Protein AF-A0A0C9Y5G9-F1 (afdb_monomer)

Solvent-accessible surface area (backbone atoms only — not comparable to full-atom values): 19728 Å² total; per-residue (Å²): 137,84,80,82,79,76,82,73,75,74,43,56,24,73,48,96,91,39,82,51,76,41,64,86,84,54,92,59,67,55,46,71,66,61,52,50,50,53,50,51,52,55,49,53,51,52,51,52,52,50,54,53,50,55,60,57,57,65,76,69,73,82,75,86,74,86,74,82,92,77,83,87,84,89,78,94,79,80,84,80,77,80,76,78,74,80,78,78,75,77,77,76,87,80,82,81,80,78,75,65,91,70,75,74,74,81,71,76,64,45,77,32,88,38,68,64,61,49,51,51,51,57,41,49,45,68,72,77,40,57,56,39,78,47,51,34,30,30,57,42,83,64,52,92,89,55,51,44,63,56,48,46,49,52,53,52,51,49,53,21,72,67,66,25,52,56,67,39,80,74,52,74,48,83,46,100,58,33,26,34,38,38,28,27,45,66,45,24,48,93,70,61,75,80,82,82,73,76,84,57,87,88,63,80,78,78,87,67,82,71,78,80,60,42,87,17,76,38,38,37,37,36,34,24,32,64,44,96,85,61,32,29,39,38,35,40,38,38,37,37,58,48,77,68,90,59,56,70,83,72,69,74,52,69,69,48,49,48,54,46,68,79,34,60,91,80,44,55,71,71,58,46,47,54,55,39,30,73,78,36,73,87,56,53,79,84,48,58,75,77,71,75,78,75,87,78,80,93,70,78,89,75,85,62,85,73,85,82,84,128

Organism: NCBI:txid1095629

Nearest PDB structures (foldseek):
  1fsk-assembly1_A  TM=2.759E-01  e=1.778E-02  Betula pendula
  1h2o-assembly1_A  TM=2.480E-01  e=1.675E-02  Prunus avium
  4q0k-assembly1_A  TM=2.442E-01  e=1.602E-01  Medicago truncatula
  4o4u-assembly1_A  TM=2.755E-01  e=2.614E+00  Glaesserella parasuis

Secondary structure (DSSP, 8-state):
--------PPEE-SSTT---EE-TT-SSSS-HHHHHHHHHHHHHHHHHHHHHHHHHHHTT------PPP----------------------------------------EEESSHHHHHHHHHHHHHH-SSEEEEEEEEEE--TTS-HHHHHHHHHHHHHHHH-PPEEEEEEEEETTEEEEEEEETTBGGGPPPP----STT-------PPP-B----EEEEEEEE-TTSEEEEEEEEEE-S--------PPPHHHHHHHHHHTTTS-HHHHHHHHHHH-TT--TTT-------SS--PPP---------

Structure (mmCIF, N/CA/C/O backbone):
data_AF-A0A0C9Y5G9-F1
#
_entry.id   AF-A0A0C9Y5G9-F1
#
loop_
_atom_site.group_PDB
_atom_site.id
_atom_site.type_symbol
_atom_site.label_atom_id
_atom_site.label_alt_id
_atom_site.label_comp_id
_atom_site.label_asym_id
_atom_site.label_entity_id
_atom_site.label_seq_id
_atom_site.pdbx_PDB_ins_code
_atom_site.Cartn_x
_atom_site.Cartn_y
_atom_site.Cartn_z
_atom_site.occupancy
_atom_site.B_iso_or_equiv
_atom_site.auth_seq_id
_atom_site.auth_comp_id
_atom_site.auth_asym_id
_atom_site.auth_atom_id
_atom_site.pdbx_PDB_model_num
ATOM 1 N N . MET A 1 1 ? 22.752 -74.208 -1.959 1.00 44.16 1 MET A N 1
ATOM 2 C CA . MET A 1 1 ? 22.594 -72.997 -1.128 1.00 44.16 1 MET A CA 1
ATOM 3 C C . MET A 1 1 ? 22.590 -71.825 -2.087 1.00 44.16 1 MET A C 1
ATOM 5 O O . MET A 1 1 ? 23.646 -71.301 -2.406 1.00 44.16 1 MET A O 1
ATOM 9 N N . GLU A 1 2 ? 21.425 -71.522 -2.646 1.00 53.75 2 GLU A N 1
ATOM 10 C CA . GLU A 1 2 ? 21.238 -70.390 -3.554 1.00 53.75 2 GLU A CA 1
ATOM 11 C C . GLU A 1 2 ? 20.892 -69.179 -2.686 1.00 53.75 2 GLU A C 1
ATOM 13 O O . GLU A 1 2 ? 19.906 -69.196 -1.948 1.00 53.75 2 GLU A O 1
ATOM 18 N N . GLY A 1 3 ? 21.791 -68.194 -2.666 1.00 56.69 3 GLY A N 1
ATOM 19 C CA . GLY A 1 3 ? 21.601 -66.951 -1.932 1.00 56.69 3 GLY A CA 1
ATOM 20 C C . GLY A 1 3 ? 20.535 -66.115 -2.623 1.00 56.69 3 GLY A C 1
ATOM 21 O O . GLY A 1 3 ? 20.632 -65.845 -3.814 1.00 56.69 3 GLY A O 1
ATOM 22 N N . THR A 1 4 ? 19.506 -65.724 -1.880 1.00 60.56 4 THR A N 1
ATOM 23 C CA . THR A 1 4 ? 18.512 -64.754 -2.332 1.00 60.56 4 THR A CA 1
ATOM 24 C C . THR A 1 4 ? 19.186 -63.390 -2.449 1.00 60.56 4 THR A C 1
ATOM 26 O O . THR A 1 4 ? 19.400 -62.721 -1.434 1.00 60.56 4 THR A O 1
ATOM 29 N N . ASP A 1 5 ? 19.532 -62.993 -3.672 1.00 62.94 5 ASP A N 1
ATOM 30 C CA . ASP A 1 5 ? 19.927 -61.625 -3.992 1.00 62.94 5 ASP A CA 1
ATOM 31 C C . ASP A 1 5 ? 18.742 -60.704 -3.686 1.00 62.94 5 ASP A C 1
ATOM 33 O O . ASP A 1 5 ? 17.762 -60.623 -4.423 1.00 62.94 5 ASP A O 1
ATOM 37 N N . SER A 1 6 ? 18.792 -60.055 -2.523 1.00 73.81 6 SER A N 1
ATOM 38 C CA . SER A 1 6 ? 17.808 -59.057 -2.128 1.00 73.81 6 SER A CA 1
ATOM 39 C C . SER A 1 6 ? 17.950 -57.850 -3.052 1.00 73.81 6 SER A C 1
ATOM 41 O O . SER A 1 6 ? 18.867 -57.043 -2.889 1.00 73.81 6 SER A O 1
ATOM 43 N N . GLU A 1 7 ? 17.050 -57.749 -4.022 1.00 80.50 7 GLU A N 1
ATOM 44 C CA . GLU A 1 7 ? 16.919 -56.620 -4.935 1.00 80.50 7 GLU A CA 1
ATOM 45 C C . GLU A 1 7 ? 16.585 -55.355 -4.126 1.00 80.50 7 GLU A C 1
ATOM 47 O O . GLU A 1 7 ? 15.466 -55.136 -3.660 1.00 80.50 7 GLU A O 1
ATOM 52 N N . GLN A 1 8 ? 17.609 -54.549 -3.846 1.00 82.25 8 GLN A N 1
ATOM 53 C CA . GLN A 1 8 ? 17.460 -53.310 -3.092 1.00 82.25 8 GLN A CA 1
ATOM 54 C C . GLN A 1 8 ? 16.968 -52.215 -4.038 1.00 82.25 8 GLN A C 1
ATOM 56 O O . GLN A 1 8 ? 17.699 -51.785 -4.930 1.00 82.25 8 GLN A O 1
ATOM 61 N N . ASN A 1 9 ? 15.735 -51.751 -3.816 1.00 86.50 9 ASN A N 1
ATOM 62 C CA . ASN A 1 9 ? 15.151 -50.648 -4.575 1.00 86.50 9 ASN A CA 1
ATOM 63 C C . ASN A 1 9 ? 16.076 -49.414 -4.570 1.00 86.50 9 ASN A C 1
ATOM 65 O O . ASN A 1 9 ? 16.524 -48.996 -3.492 1.00 86.50 9 ASN A O 1
ATOM 69 N N . PRO A 1 10 ? 16.336 -48.799 -5.739 1.00 89.62 10 PRO A N 1
ATOM 70 C CA . PRO A 1 10 ? 17.172 -47.612 -5.826 1.00 89.62 10 PRO A CA 1
ATOM 71 C C . PRO A 1 10 ? 16.550 -46.470 -5.015 1.00 89.62 10 PRO A C 1
ATOM 73 O O . PRO A 1 10 ? 15.371 -46.138 -5.152 1.00 89.62 10 PRO A O 1
ATOM 76 N N . GLN A 1 11 ? 17.347 -45.864 -4.133 1.00 95.38 11 GLN A N 1
ATOM 77 C CA . GLN A 1 11 ? 16.913 -44.700 -3.363 1.00 95.38 11 GLN A CA 1
ATOM 78 C C . GLN A 1 11 ? 16.951 -43.453 -4.247 1.00 95.38 11 GLN A C 1
ATOM 80 O O . GLN A 1 11 ? 17.882 -43.263 -5.021 1.00 95.38 11 GLN A O 1
ATOM 85 N N . THR A 1 12 ? 15.979 -42.557 -4.105 1.00 97.50 12 THR A N 1
ATOM 86 C CA . THR A 1 12 ? 15.963 -41.268 -4.809 1.00 97.50 12 THR A CA 1
ATOM 87 C C . THR A 1 12 ? 16.327 -40.120 -3.869 1.00 97.50 12 THR A C 1
ATOM 89 O O . THR A 1 12 ? 16.192 -40.205 -2.646 1.00 97.50 12 THR A O 1
ATOM 92 N N . CYS A 1 13 ? 16.844 -39.028 -4.437 1.00 97.62 13 CYS A N 1
ATOM 93 C CA . CYS A 1 13 ? 17.152 -37.813 -3.688 1.00 97.62 13 CYS A CA 1
ATOM 94 C C . CYS A 1 13 ? 15.909 -37.280 -2.950 1.00 97.62 13 CYS A C 1
ATOM 96 O O . CYS A 1 13 ? 14.839 -37.127 -3.522 1.00 97.62 13 CYS A O 1
ATOM 98 N N . SER A 1 14 ? 16.062 -36.907 -1.679 1.00 97.12 14 SER A N 1
ATOM 99 C CA . SER A 1 14 ? 14.949 -36.486 -0.819 1.00 97.12 14 SER A CA 1
ATOM 100 C C . SER A 1 14 ? 14.405 -35.075 -1.091 1.00 97.12 14 SER A C 1
ATOM 102 O O . SER A 1 14 ? 13.595 -34.580 -0.307 1.00 97.12 14 SER A O 1
ATOM 104 N N . LYS A 1 15 ? 14.900 -34.357 -2.107 1.00 96.12 15 LYS A N 1
ATOM 105 C CA . LYS A 1 15 ? 14.363 -33.039 -2.487 1.00 96.12 15 LYS A CA 1
ATOM 106 C C . LYS A 1 15 ? 13.212 -33.280 -3.459 1.00 96.12 15 LYS A C 1
ATOM 108 O O . LYS A 1 15 ? 13.414 -33.946 -4.463 1.00 96.12 15 LYS A O 1
ATOM 113 N N . THR A 1 16 ? 12.043 -32.703 -3.192 1.00 95.12 16 THR A N 1
ATOM 114 C CA . THR A 1 16 ? 10.803 -32.935 -3.961 1.00 95.12 16 THR A CA 1
ATOM 115 C C . THR A 1 16 ? 10.937 -32.678 -5.463 1.00 95.12 16 THR A C 1
ATOM 117 O O . THR A 1 16 ? 10.281 -33.343 -6.250 1.00 95.12 16 THR A O 1
ATOM 120 N N . TRP A 1 17 ? 11.815 -31.755 -5.856 1.00 93.69 17 TRP A N 1
ATOM 121 C CA . TRP A 1 17 ? 12.099 -31.391 -7.247 1.00 93.69 17 TRP A CA 1
ATOM 122 C C . TRP A 1 17 ? 13.299 -32.136 -7.861 1.00 93.69 17 TRP A C 1
ATOM 124 O O . TRP A 1 17 ? 13.658 -31.891 -9.010 1.00 93.69 17 TRP A O 1
ATOM 134 N N . CYS A 1 18 ? 13.977 -33.008 -7.108 1.00 95.56 18 CYS A N 1
ATOM 135 C CA . CYS A 1 18 ? 15.145 -33.744 -7.581 1.00 95.56 18 CYS A CA 1
ATOM 136 C C . CYS A 1 18 ? 14.866 -35.246 -7.571 1.00 95.56 18 CYS A C 1
ATOM 138 O O . CYS A 1 18 ? 14.929 -35.887 -6.530 1.00 95.56 18 CYS A O 1
ATOM 140 N N . HIS A 1 19 ? 14.670 -35.825 -8.751 1.00 96.25 19 HIS A N 1
ATOM 141 C CA . HIS A 1 19 ? 14.428 -37.263 -8.913 1.00 96.25 19 HIS A CA 1
ATOM 142 C C . HIS A 1 19 ? 15.704 -38.059 -9.225 1.00 96.25 19 HIS A C 1
ATOM 144 O O . HIS A 1 19 ? 15.645 -39.127 -9.820 1.00 96.25 19 HIS A O 1
ATOM 150 N N . ARG A 1 20 ? 16.888 -37.538 -8.867 1.00 97.12 20 ARG A N 1
ATOM 151 C CA . ARG A 1 20 ? 18.154 -38.231 -9.142 1.00 97.12 20 ARG A CA 1
ATOM 152 C C . ARG A 1 20 ? 18.276 -39.473 -8.257 1.00 97.12 20 ARG A C 1
ATOM 154 O O . ARG A 1 20 ? 18.195 -39.354 -7.033 1.00 97.12 20 ARG A O 1
ATOM 161 N N . GLU A 1 21 ? 18.521 -40.618 -8.881 1.00 97.50 21 GLU A N 1
ATOM 162 C CA . GLU A 1 21 ? 18.800 -41.882 -8.201 1.00 97.50 21 GLU A CA 1
ATOM 163 C C . GLU A 1 21 ? 20.144 -41.823 -7.462 1.00 97.50 21 GLU A C 1
ATOM 165 O O . GLU A 1 21 ? 21.121 -41.220 -7.922 1.00 97.50 21 GLU A O 1
ATOM 170 N N . LEU A 1 22 ? 20.167 -42.403 -6.269 1.00 97.19 22 LEU A N 1
ATOM 171 C CA . LEU A 1 22 ? 21.318 -42.494 -5.386 1.00 97.19 22 LEU A CA 1
ATOM 172 C C . LEU A 1 22 ? 21.861 -43.928 -5.429 1.00 97.19 22 LEU A C 1
ATOM 174 O O . LEU A 1 22 ? 21.072 -44.872 -5.485 1.00 97.19 22 LEU A O 1
ATOM 178 N N . PRO A 1 23 ? 23.190 -44.119 -5.348 1.00 95.50 23 PRO A N 1
ATOM 179 C CA . PRO A 1 23 ? 23.770 -45.450 -5.208 1.00 95.50 23 PRO A CA 1
ATOM 180 C C . PRO A 1 23 ? 23.171 -46.206 -4.015 1.00 95.50 23 PRO A C 1
ATOM 182 O O . PRO A 1 23 ? 22.900 -45.615 -2.971 1.00 95.50 23 PRO A O 1
ATOM 185 N N . THR A 1 24 ? 23.033 -47.522 -4.129 1.00 92.00 24 THR A N 1
ATOM 186 C CA . THR A 1 24 ? 22.358 -48.372 -3.133 1.00 92.00 24 THR A CA 1
ATOM 187 C C . THR A 1 24 ? 22.966 -48.272 -1.724 1.00 92.00 24 THR A C 1
ATOM 189 O O . THR A 1 24 ? 22.264 -48.384 -0.726 1.00 92.00 24 THR A O 1
ATOM 192 N N . ASN A 1 25 ? 24.261 -47.947 -1.633 1.00 92.75 25 ASN A N 1
ATOM 193 C CA . ASN A 1 25 ? 24.994 -47.746 -0.376 1.00 92.75 25 ASN A CA 1
ATOM 194 C C . ASN A 1 25 ? 25.328 -46.269 -0.092 1.00 92.75 25 ASN A C 1
ATOM 196 O O . ASN A 1 25 ? 26.331 -45.949 0.555 1.00 92.75 25 ASN A O 1
ATOM 200 N N . TYR A 1 26 ? 24.539 -45.334 -0.618 1.00 95.56 26 TYR A N 1
ATOM 201 C CA . TYR A 1 26 ? 24.836 -43.915 -0.492 1.00 95.56 26 TYR A CA 1
ATOM 202 C C . TYR A 1 26 ? 24.459 -43.376 0.897 1.00 95.56 26 TYR A C 1
ATOM 204 O O . TYR A 1 26 ? 23.316 -43.428 1.336 1.00 95.56 26 TYR A O 1
ATOM 212 N N . ARG A 1 27 ? 25.444 -42.812 1.609 1.00 96.62 27 ARG A N 1
ATOM 213 C CA . ARG A 1 27 ? 25.302 -42.367 3.011 1.00 96.62 27 ARG A CA 1
ATOM 214 C C . ARG A 1 27 ? 24.270 -41.248 3.223 1.00 96.62 27 ARG A C 1
ATOM 216 O O . ARG A 1 27 ? 23.787 -41.062 4.340 1.00 96.62 27 ARG A O 1
ATOM 223 N N . TRP A 1 28 ? 23.998 -40.434 2.205 1.00 96.44 28 TRP A N 1
ATOM 224 C CA . TRP A 1 28 ? 23.221 -39.200 2.345 1.00 96.44 28 TRP A CA 1
ATOM 225 C C . TRP A 1 28 ? 21.867 -39.319 1.655 1.00 96.44 28 TRP A C 1
ATOM 227 O O . TRP A 1 28 ? 21.777 -39.842 0.559 1.00 96.44 28 TRP A O 1
ATOM 237 N N . LYS A 1 29 ? 20.821 -38.730 2.239 1.00 97.12 29 LYS A N 1
ATOM 238 C CA . LYS A 1 29 ? 19.481 -38.710 1.623 1.00 97.12 29 LYS A CA 1
ATOM 239 C C . LYS A 1 29 ? 19.369 -37.773 0.409 1.00 97.12 29 LYS A C 1
ATOM 241 O O . LYS A 1 29 ? 18.349 -37.758 -0.263 1.00 97.12 29 LYS A O 1
ATOM 246 N N . THR A 1 30 ? 20.384 -36.952 0.143 1.00 97.50 30 THR A N 1
ATOM 247 C CA . THR A 1 30 ? 20.402 -35.977 -0.954 1.00 97.50 30 THR A CA 1
ATOM 248 C C . THR A 1 30 ? 21.603 -36.200 -1.855 1.00 97.50 30 THR A C 1
ATOM 250 O O . THR A 1 30 ? 22.701 -36.467 -1.369 1.00 97.50 30 THR A O 1
ATOM 253 N N . CYS A 1 31 ? 21.410 -36.046 -3.165 1.00 97.94 31 CYS A N 1
ATOM 254 C CA . CYS A 1 31 ? 22.487 -36.212 -4.136 1.00 97.94 31 CYS A CA 1
ATOM 255 C C . CYS A 1 31 ? 23.561 -35.120 -3.983 1.00 97.94 31 CYS A C 1
ATOM 257 O O . CYS A 1 31 ? 23.295 -34.020 -3.480 1.00 97.94 31 CYS A O 1
ATOM 259 N N . ASP A 1 32 ? 24.777 -35.389 -4.466 1.00 97.75 32 ASP A N 1
ATOM 260 C CA . ASP A 1 32 ? 25.891 -34.438 -4.364 1.00 97.75 32 ASP A CA 1
ATOM 261 C C . ASP A 1 32 ? 25.595 -33.084 -5.015 1.00 97.75 32 ASP A C 1
ATOM 263 O O . ASP A 1 32 ? 26.018 -32.050 -4.496 1.00 97.75 32 ASP A O 1
ATOM 267 N N . HIS A 1 33 ? 24.800 -33.068 -6.089 1.00 96.94 33 HIS A N 1
ATOM 268 C CA . HIS A 1 33 ? 24.389 -31.833 -6.750 1.00 96.94 33 HIS A CA 1
ATOM 269 C C . HIS A 1 33 ? 23.547 -30.937 -5.827 1.00 96.94 33 HIS A C 1
ATOM 271 O O . HIS A 1 33 ? 23.890 -29.772 -5.615 1.00 96.94 33 HIS A O 1
ATOM 277 N N . CYS A 1 34 ? 22.496 -31.481 -5.202 1.00 97.38 34 CYS A N 1
ATOM 278 C CA . CYS A 1 34 ? 21.678 -30.737 -4.241 1.00 97.38 34 CYS A CA 1
ATOM 279 C C . CYS A 1 34 ? 22.489 -30.312 -3.010 1.00 97.38 34 CYS A C 1
ATOM 281 O O . CYS A 1 34 ? 22.308 -29.205 -2.506 1.00 97.38 34 CYS A O 1
ATOM 283 N N . ARG A 1 35 ? 23.422 -31.151 -2.538 1.00 97.56 35 ARG A N 1
ATOM 284 C CA . ARG A 1 35 ? 24.303 -30.812 -1.405 1.00 97.56 35 ARG A CA 1
ATOM 285 C C . ARG A 1 35 ? 25.262 -29.676 -1.735 1.00 97.56 35 ARG A C 1
ATOM 287 O O . ARG A 1 35 ? 25.561 -28.859 -0.864 1.00 97.56 35 ARG A O 1
ATOM 294 N N . GLU A 1 36 ? 25.785 -29.631 -2.955 1.00 97.56 36 GLU A N 1
ATOM 295 C CA . GLU A 1 36 ? 26.642 -28.536 -3.405 1.00 97.56 36 GLU A CA 1
ATOM 296 C C . GLU A 1 36 ? 25.841 -27.243 -3.592 1.00 97.56 36 GLU A C 1
ATOM 298 O O . GLU A 1 36 ? 26.285 -26.179 -3.159 1.00 97.56 36 GLU A O 1
ATOM 303 N N . CYS A 1 37 ? 24.623 -27.333 -4.132 1.00 94.94 37 CYS A N 1
ATOM 304 C CA . 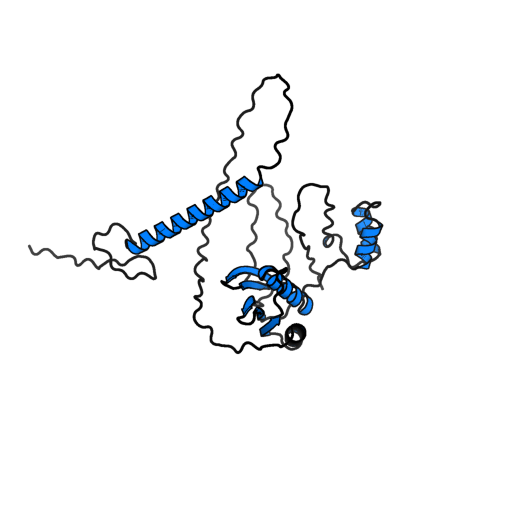CYS A 1 37 ? 23.708 -26.196 -4.218 1.00 94.94 37 CYS A CA 1
ATOM 305 C C . CYS A 1 37 ? 23.392 -25.622 -2.823 1.00 94.94 37 CYS A C 1
ATOM 307 O O . CYS A 1 37 ? 23.597 -24.431 -2.585 1.00 94.94 37 CYS A O 1
ATOM 309 N N . ASP A 1 38 ? 23.024 -26.472 -1.856 1.00 95.38 38 ASP A N 1
ATOM 310 C CA . ASP A 1 38 ? 22.766 -26.062 -0.468 1.00 95.38 38 ASP A CA 1
ATOM 311 C C . ASP A 1 38 ? 24.017 -25.432 0.186 1.00 95.38 38 ASP A C 1
ATOM 313 O O . ASP A 1 38 ? 23.917 -24.454 0.937 1.00 95.38 38 ASP A O 1
ATOM 317 N N . ARG A 1 39 ? 25.222 -25.948 -0.112 1.00 97.38 39 ARG A N 1
ATOM 318 C CA . ARG A 1 39 ? 26.494 -25.358 0.346 1.00 97.38 39 ARG A CA 1
ATOM 319 C C . ARG A 1 39 ? 26.727 -23.966 -0.243 1.00 97.38 39 ARG A C 1
ATOM 321 O O . ARG A 1 39 ? 27.114 -23.064 0.507 1.00 97.38 39 ARG A O 1
ATOM 328 N N . LYS A 1 40 ? 26.476 -23.766 -1.541 1.00 94.81 40 LYS A N 1
ATOM 329 C CA . LYS A 1 40 ? 26.595 -22.458 -2.210 1.00 94.81 40 LYS A CA 1
ATOM 330 C C . LYS A 1 40 ? 25.620 -21.438 -1.624 1.00 94.81 40 LYS A C 1
ATOM 332 O O . LYS A 1 40 ? 26.056 -20.350 -1.248 1.00 94.81 40 LYS A O 1
ATOM 337 N N . THR A 1 41 ? 24.356 -21.811 -1.431 1.00 91.81 41 THR A N 1
AT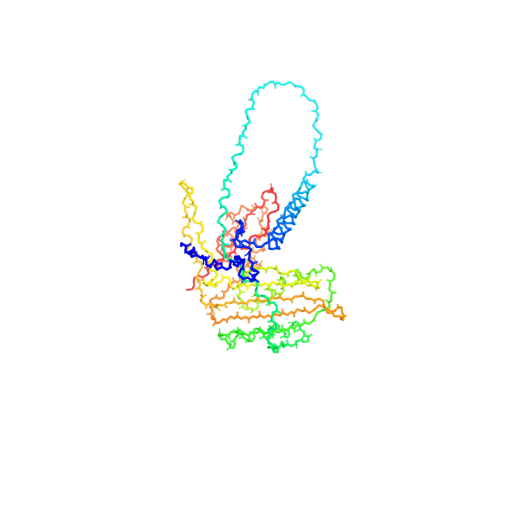OM 338 C CA . THR A 1 41 ? 23.340 -20.939 -0.819 1.00 91.81 41 THR A CA 1
ATOM 339 C C . THR A 1 41 ? 23.741 -20.517 0.595 1.00 91.81 41 THR A C 1
ATOM 341 O O . THR A 1 41 ? 23.741 -19.328 0.913 1.00 91.81 41 THR A O 1
ATOM 344 N N . LYS A 1 42 ? 24.199 -21.458 1.434 1.00 95.00 42 LYS A N 1
ATOM 345 C CA . LYS A 1 42 ? 24.677 -21.141 2.794 1.00 95.00 42 LYS A CA 1
ATOM 346 C C . LYS A 1 42 ? 25.913 -20.236 2.795 1.00 95.00 42 LYS A C 1
ATOM 348 O O . LYS A 1 42 ? 26.032 -19.372 3.665 1.00 95.00 42 LYS A O 1
ATOM 353 N N . ARG A 1 43 ? 26.839 -20.406 1.843 1.00 97.00 43 ARG A N 1
ATOM 354 C CA . ARG A 1 43 ? 28.003 -19.512 1.683 1.00 97.00 43 ARG A CA 1
ATOM 355 C C . ARG A 1 43 ? 27.572 -18.098 1.290 1.00 97.00 43 ARG A C 1
ATOM 357 O O . ARG A 1 43 ? 28.024 -17.148 1.925 1.00 97.00 43 ARG A O 1
ATOM 364 N N . ALA A 1 44 ? 26.670 -17.961 0.318 1.00 91.50 44 ALA A N 1
ATOM 365 C CA . ALA A 1 44 ? 26.130 -16.670 -0.106 1.00 91.50 44 ALA A CA 1
ATOM 366 C C . ALA A 1 44 ? 25.385 -15.958 1.036 1.00 91.50 44 ALA A C 1
ATOM 368 O O . ALA A 1 44 ? 25.611 -14.772 1.280 1.00 91.50 44 ALA A O 1
ATOM 369 N N . GLN A 1 45 ? 24.576 -16.692 1.808 1.00 92.56 45 GLN A N 1
ATOM 370 C CA . GLN A 1 45 ? 23.881 -16.146 2.973 1.00 92.56 45 GLN A CA 1
ATOM 371 C C . GLN A 1 45 ? 24.870 -15.599 4.012 1.00 92.56 45 GLN A C 1
ATOM 373 O O . GLN A 1 45 ? 24.752 -14.439 4.410 1.00 92.56 45 GLN A O 1
ATOM 378 N N . ARG A 1 46 ? 25.901 -16.373 4.382 1.00 96.31 46 ARG A N 1
ATOM 379 C CA . ARG A 1 46 ? 26.947 -15.924 5.322 1.00 96.31 46 ARG A CA 1
ATOM 380 C C . ARG A 1 46 ? 27.720 -14.708 4.807 1.00 96.31 46 ARG A C 1
ATOM 382 O O . ARG A 1 46 ? 28.010 -13.807 5.590 1.00 96.31 46 ARG A O 1
ATOM 389 N N . ALA A 1 47 ? 28.035 -14.659 3.512 1.00 95.06 47 ALA A N 1
ATOM 390 C CA . ALA A 1 47 ? 28.683 -13.500 2.899 1.00 95.06 47 ALA A CA 1
ATOM 391 C C . ALA A 1 47 ? 27.789 -12.250 2.982 1.00 95.06 47 ALA A C 1
ATOM 393 O O . ALA A 1 47 ? 28.255 -11.187 3.390 1.00 95.06 47 ALA A O 1
ATOM 394 N N . SER A 1 48 ? 26.490 -12.393 2.697 1.00 91.62 48 SER A N 1
ATOM 395 C CA . SER A 1 48 ? 25.522 -11.295 2.805 1.00 91.62 48 SER A CA 1
ATOM 396 C C . SER A 1 48 ? 25.349 -10.798 4.247 1.00 91.62 48 SER A C 1
ATOM 398 O O . SER A 1 48 ? 25.260 -9.595 4.485 1.00 91.62 48 SER A O 1
ATOM 400 N N . GLU A 1 49 ? 25.351 -11.702 5.230 1.00 93.25 49 GLU A N 1
ATOM 401 C CA . GLU A 1 49 ? 25.279 -11.353 6.650 1.00 93.25 49 GLU A CA 1
ATOM 402 C C . GLU A 1 49 ? 26.553 -10.650 7.128 1.00 93.25 49 GLU A C 1
ATOM 404 O O . GLU A 1 49 ? 26.468 -9.694 7.900 1.00 93.25 49 GLU A O 1
ATOM 409 N N . LYS A 1 50 ? 27.728 -11.079 6.648 1.00 96.12 50 LYS A N 1
ATOM 410 C CA . LYS A 1 50 ? 29.006 -10.420 6.942 1.00 96.12 50 LYS A CA 1
ATOM 411 C C . LYS A 1 50 ? 29.043 -8.998 6.372 1.00 96.12 50 LYS A C 1
ATOM 413 O O . LYS A 1 50 ? 29.325 -8.070 7.124 1.00 96.12 50 LYS A O 1
ATOM 418 N N . ALA A 1 51 ? 28.651 -8.815 5.109 1.00 92.19 51 ALA A N 1
ATOM 419 C CA . ALA A 1 51 ? 28.565 -7.495 4.480 1.00 92.19 51 ALA A CA 1
ATOM 420 C C . ALA A 1 51 ? 27.584 -6.568 5.224 1.00 92.19 51 ALA A C 1
ATOM 422 O O . ALA A 1 51 ? 27.895 -5.411 5.508 1.00 92.19 51 ALA A O 1
ATOM 423 N N . LYS A 1 52 ? 26.418 -7.090 5.635 1.00 89.19 52 LYS A N 1
ATOM 424 C CA . LYS A 1 52 ? 25.461 -6.338 6.465 1.00 89.19 52 LYS A CA 1
ATOM 425 C C . LYS A 1 52 ? 26.079 -5.909 7.798 1.00 89.19 52 LYS A C 1
ATOM 427 O O . LYS A 1 52 ? 25.909 -4.758 8.185 1.00 89.19 52 LYS A O 1
ATOM 432 N N . LYS A 1 53 ? 26.825 -6.781 8.484 1.00 89.56 53 LYS A N 1
ATOM 433 C CA . LYS A 1 53 ? 27.507 -6.418 9.739 1.00 89.56 53 LYS A CA 1
ATOM 434 C C . LYS A 1 53 ? 28.556 -5.326 9.527 1.00 89.56 53 LYS A C 1
ATOM 436 O O . LYS A 1 53 ? 28.534 -4.350 10.266 1.00 89.56 53 LYS A O 1
ATOM 441 N N . GLU A 1 54 ? 29.394 -5.428 8.497 1.00 88.38 54 GLU A N 1
ATOM 442 C CA . GLU A 1 54 ? 30.419 -4.414 8.189 1.00 88.38 54 GLU A CA 1
ATOM 443 C C . GLU A 1 54 ? 29.809 -3.031 7.903 1.00 88.38 54 GLU A C 1
ATOM 445 O O . GLU A 1 54 ? 30.283 -2.022 8.429 1.00 88.38 54 GLU A O 1
ATOM 450 N N . THR A 1 55 ? 28.692 -2.973 7.166 1.00 80.44 55 THR A N 1
ATOM 451 C CA . THR A 1 55 ? 27.991 -1.698 6.911 1.00 80.44 55 THR A CA 1
ATOM 452 C C . THR A 1 55 ? 27.394 -1.054 8.167 1.00 80.44 55 THR A C 1
ATOM 454 O O . THR A 1 55 ? 27.259 0.171 8.221 1.00 80.44 55 THR A O 1
ATOM 457 N N . VAL A 1 56 ? 27.047 -1.842 9.191 1.00 77.88 56 VAL A N 1
ATOM 458 C CA . VAL A 1 56 ? 26.528 -1.320 10.465 1.00 77.88 56 VAL A CA 1
ATOM 459 C C . VAL A 1 56 ? 27.661 -0.749 11.322 1.00 77.88 56 VAL A C 1
ATOM 461 O O . VAL A 1 56 ? 27.487 0.316 11.915 1.00 77.88 56 VAL A O 1
ATOM 464 N N . THR A 1 57 ? 28.834 -1.390 11.340 1.00 71.19 57 THR A N 1
ATOM 465 C CA . THR A 1 57 ? 29.980 -0.946 12.153 1.00 71.19 57 THR A CA 1
ATOM 466 C C . THR A 1 57 ? 30.564 0.385 11.665 1.00 71.19 57 THR A C 1
ATOM 468 O O . THR A 1 57 ? 30.914 1.239 12.478 1.00 71.19 57 THR A O 1
ATOM 471 N N . LEU A 1 58 ? 30.594 0.624 10.348 1.00 66.38 58 LEU A N 1
ATOM 472 C CA . LEU A 1 58 ? 31.115 1.871 9.763 1.00 66.38 58 LEU A CA 1
ATOM 473 C C . LEU A 1 58 ? 30.274 3.112 10.107 1.00 66.38 58 LEU A C 1
ATOM 475 O O . LEU A 1 58 ? 30.808 4.215 10.180 1.00 66.38 58 LEU A O 1
ATOM 479 N N . LYS A 1 59 ? 28.973 2.959 10.383 1.00 60.03 59 LYS A N 1
ATOM 480 C CA . LYS A 1 59 ? 28.093 4.095 10.717 1.00 60.03 59 LYS A CA 1
ATOM 481 C C . LYS A 1 59 ? 28.159 4.539 12.182 1.00 60.03 59 LYS A C 1
ATOM 483 O O . LYS A 1 59 ? 27.577 5.568 12.514 1.00 60.03 59 LYS A O 1
ATOM 488 N N . GLN A 1 60 ? 28.855 3.809 13.057 1.00 58.03 60 GLN A N 1
ATOM 489 C CA . GLN A 1 60 ? 29.009 4.180 14.473 1.00 58.03 60 GLN A CA 1
ATOM 490 C C . GLN A 1 60 ? 30.389 4.776 14.816 1.00 58.03 60 GLN A C 1
ATOM 492 O O . GLN A 1 60 ? 30.579 5.287 15.919 1.00 58.03 60 GLN A O 1
ATOM 497 N N . GLY A 1 61 ? 31.339 4.797 13.876 1.00 53.75 61 GLY A N 1
ATOM 498 C CA . GLY A 1 61 ? 32.678 5.364 14.068 1.00 53.75 61 GLY A CA 1
ATOM 499 C C . GLY A 1 61 ? 32.764 6.852 13.721 1.00 53.75 61 GLY A C 1
ATOM 500 O O . GLY A 1 61 ? 33.403 7.207 12.741 1.00 53.75 61 GLY A O 1
ATOM 501 N N . GLY A 1 62 ? 32.120 7.734 14.492 1.00 52.38 62 GLY A N 1
ATOM 502 C CA . GLY A 1 62 ? 32.088 9.161 14.143 1.00 52.38 62 GLY A CA 1
ATOM 503 C C . GLY A 1 62 ? 31.750 10.121 15.277 1.00 52.38 62 GLY A C 1
ATOM 504 O O . GLY A 1 62 ? 30.999 11.059 15.051 1.00 52.38 62 GLY A O 1
ATOM 505 N N . LYS A 1 63 ? 32.245 9.876 16.497 1.00 51.81 63 LYS A N 1
ATOM 506 C CA . LYS A 1 63 ? 32.376 10.883 17.574 1.00 51.81 63 LYS A CA 1
ATOM 507 C C . LYS A 1 63 ? 33.304 10.344 18.671 1.00 51.81 63 LYS A C 1
ATOM 509 O O . LYS A 1 63 ? 32.885 10.043 19.784 1.00 51.81 63 LYS A O 1
ATOM 514 N N . ARG A 1 64 ? 34.596 10.201 18.349 1.00 48.31 64 ARG A N 1
ATOM 515 C CA . ARG A 1 64 ? 35.647 10.108 19.374 1.00 48.31 64 ARG A CA 1
ATOM 516 C C . ARG A 1 64 ? 35.778 11.489 20.015 1.00 48.31 64 ARG A C 1
ATOM 518 O O . ARG A 1 64 ? 36.418 12.378 19.465 1.00 48.31 64 ARG A O 1
ATOM 525 N N . LYS A 1 65 ? 35.111 11.678 21.152 1.00 54.12 65 LYS A N 1
ATOM 526 C CA . LYS A 1 65 ? 35.359 12.799 22.059 1.00 54.12 65 LYS A CA 1
ATOM 527 C C . LYS A 1 65 ? 36.764 12.570 22.634 1.00 54.12 65 LYS A C 1
ATOM 529 O O . LYS A 1 65 ? 36.968 11.577 23.324 1.00 54.12 65 LYS A O 1
ATOM 534 N N . ARG A 1 66 ? 37.740 13.420 22.285 1.00 54.31 66 ARG A N 1
ATOM 535 C CA . ARG A 1 66 ? 39.019 13.512 23.013 1.00 54.31 66 ARG A CA 1
ATOM 536 C C . ARG A 1 66 ? 38.658 13.846 24.461 1.00 54.31 66 ARG A C 1
ATOM 538 O O . ARG A 1 66 ? 38.086 14.906 24.703 1.00 54.31 66 ARG A O 1
ATOM 545 N N . VAL A 1 67 ? 38.911 12.924 25.379 1.00 49.28 67 VAL A N 1
ATOM 546 C CA . VAL A 1 67 ? 38.868 13.194 26.819 1.00 49.28 67 VAL A CA 1
ATOM 547 C C . VAL A 1 67 ? 40.302 13.544 27.224 1.00 49.28 67 VAL A C 1
ATOM 549 O O . VAL A 1 67 ? 41.213 12.846 26.769 1.00 49.28 67 VAL A O 1
ATOM 552 N N . PRO A 1 68 ? 40.527 14.638 27.968 1.00 60.25 68 PRO A N 1
ATOM 553 C CA . PRO A 1 68 ? 41.838 14.942 28.506 1.00 60.25 68 PRO A CA 1
ATOM 554 C C . PRO A 1 68 ? 42.175 13.980 29.646 1.00 60.25 68 PRO A C 1
ATOM 556 O O . PRO A 1 68 ? 41.303 13.535 30.389 1.00 60.25 68 PRO A O 1
ATOM 559 N N . ASP A 1 69 ? 43.461 13.673 29.698 1.00 52.84 69 ASP A N 1
ATOM 560 C CA . ASP A 1 69 ? 44.168 12.892 30.698 1.00 52.84 69 ASP A CA 1
ATOM 561 C C . ASP A 1 69 ? 43.886 13.416 32.116 1.00 52.84 69 ASP A C 1
ATOM 563 O O . ASP A 1 69 ? 44.129 14.588 32.411 1.00 52.84 69 ASP A O 1
ATOM 567 N N . SER A 1 70 ? 43.345 12.560 32.981 1.00 50.09 70 SER A N 1
ATOM 568 C CA . SER A 1 70 ? 43.395 12.762 34.426 1.00 50.09 70 SER A CA 1
ATOM 569 C C . SER A 1 70 ? 43.496 11.408 35.111 1.00 50.09 70 SER A C 1
ATOM 571 O O . SER A 1 70 ? 42.625 10.547 34.980 1.00 50.09 70 SER A O 1
ATOM 573 N N . SER A 1 71 ? 44.608 11.273 35.811 1.00 56.88 71 SER A N 1
ATOM 574 C CA . SER A 1 71 ? 45.045 10.192 36.670 1.00 56.88 71 SER A CA 1
ATOM 575 C C . SER A 1 71 ? 44.025 9.751 37.723 1.00 56.88 71 SER A C 1
ATOM 577 O O . SER A 1 71 ? 43.303 10.575 38.276 1.00 56.88 71 SER A O 1
ATOM 579 N N . ASP A 1 72 ? 44.164 8.475 38.088 1.00 48.81 72 ASP A N 1
ATOM 580 C CA . ASP A 1 72 ? 44.018 7.957 39.452 1.00 48.81 72 ASP A CA 1
ATOM 581 C C . ASP A 1 72 ? 42.593 7.715 39.974 1.00 48.81 72 ASP A C 1
ATOM 583 O O . ASP A 1 72 ? 41.887 8.633 40.381 1.00 48.81 72 ASP A O 1
ATOM 587 N N . THR A 1 73 ? 42.164 6.448 39.976 1.00 39.16 73 THR A N 1
ATOM 588 C CA . THR A 1 73 ? 41.840 5.678 41.199 1.00 39.16 73 THR A CA 1
ATOM 589 C C . THR A 1 73 ? 41.254 4.307 40.844 1.00 39.16 73 THR A C 1
ATOM 591 O O . THR A 1 73 ? 40.508 4.131 39.882 1.00 39.16 73 THR A O 1
ATOM 594 N N . SER A 1 74 ? 41.673 3.318 41.624 1.00 52.41 74 SER A N 1
ATOM 595 C CA . SER A 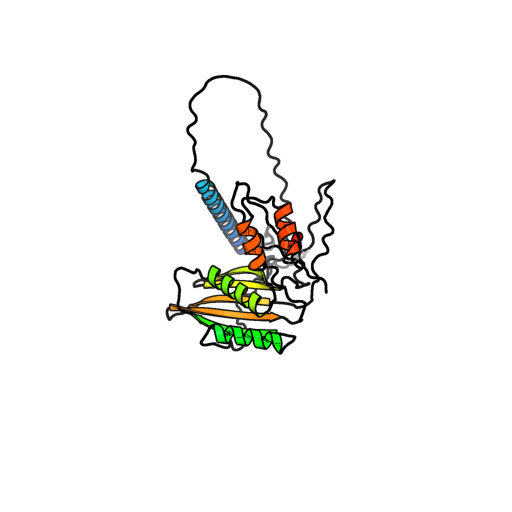1 74 ? 41.257 1.917 41.656 1.00 52.41 74 SER A CA 1
ATOM 596 C C . SER A 1 74 ? 39.772 1.719 41.982 1.00 52.41 74 SER A C 1
ATOM 598 O O . SER A 1 74 ? 39.244 2.437 42.821 1.00 52.41 74 SER A O 1
ATOM 600 N N . GLU A 1 75 ? 39.139 0.696 41.398 1.00 46.00 75 GLU A N 1
ATOM 601 C CA . GLU A 1 75 ? 38.617 -0.508 42.083 1.00 46.00 75 GLU A CA 1
ATOM 602 C C . GLU A 1 75 ? 37.626 -1.286 41.189 1.00 46.00 75 GLU A C 1
ATOM 604 O O . GLU A 1 75 ? 36.834 -0.713 40.447 1.00 46.00 75 GLU A O 1
ATOM 609 N N . ASP A 1 76 ? 37.762 -2.615 41.247 1.00 50.09 76 ASP A N 1
ATOM 610 C CA . ASP A 1 76 ? 36.826 -3.690 40.883 1.00 50.09 76 ASP A CA 1
ATOM 611 C C . ASP A 1 76 ? 35.536 -3.335 40.109 1.00 50.09 76 ASP A C 1
ATOM 613 O O . ASP A 1 76 ? 34.508 -2.990 40.691 1.00 50.09 76 ASP A O 1
ATOM 617 N N . GLU A 1 77 ? 35.518 -3.604 38.797 1.00 38.25 77 GLU A N 1
ATOM 618 C CA . GLU A 1 77 ? 34.261 -3.777 38.056 1.00 38.25 77 GLU A CA 1
ATOM 619 C C . GLU A 1 77 ? 34.237 -5.120 37.312 1.00 38.25 77 GLU A C 1
ATOM 621 O O . GLU A 1 77 ? 34.950 -5.372 36.336 1.00 38.25 77 GLU A O 1
ATOM 626 N N . GLN A 1 78 ? 33.390 -6.013 37.824 1.00 43.88 78 GLN A N 1
ATOM 627 C CA . GLN A 1 78 ? 33.143 -7.349 37.300 1.00 43.88 78 GLN A CA 1
ATOM 628 C C . GLN A 1 78 ? 32.530 -7.313 35.887 1.00 43.88 78 GLN A C 1
ATOM 630 O O . GLN A 1 78 ? 31.653 -6.496 35.595 1.00 43.88 78 GLN A O 1
ATOM 635 N N . PRO A 1 79 ? 32.885 -8.268 35.007 1.00 39.09 79 PRO A N 1
ATOM 636 C CA . PRO A 1 79 ? 32.339 -8.335 33.661 1.00 39.09 79 PRO A CA 1
ATOM 637 C C . PRO A 1 79 ? 30.873 -8.783 33.700 1.00 39.09 79 PRO A C 1
ATOM 639 O O . PRO A 1 79 ? 30.552 -9.957 33.914 1.00 39.09 79 PRO A O 1
ATOM 642 N N . THR A 1 80 ? 29.965 -7.846 33.430 1.00 42.78 80 THR A N 1
ATOM 643 C CA . THR A 1 80 ? 28.551 -8.139 33.193 1.00 42.78 80 THR A CA 1
ATOM 644 C C . THR A 1 80 ? 28.415 -9.030 31.955 1.00 42.78 80 THR A C 1
ATOM 646 O O . THR A 1 80 ? 28.584 -8.631 30.802 1.00 42.78 80 THR A O 1
ATOM 649 N N . ARG A 1 81 ? 28.127 -10.312 32.203 1.00 38.19 81 ARG A N 1
ATOM 650 C CA . ARG A 1 81 ? 27.797 -11.301 31.176 1.00 38.19 81 ARG A CA 1
ATOM 651 C C . ARG A 1 81 ? 26.533 -10.850 30.446 1.00 38.19 81 ARG A C 1
ATOM 653 O O . ARG A 1 81 ? 25.423 -11.055 30.932 1.00 38.19 81 ARG A O 1
ATOM 660 N N . HIS A 1 82 ? 26.695 -10.286 29.250 1.00 38.41 82 HIS A N 1
ATOM 661 C CA . HIS A 1 82 ? 25.610 -10.140 28.284 1.00 38.41 82 HIS A CA 1
ATOM 662 C C . HIS A 1 82 ? 25.027 -11.527 27.978 1.00 38.41 82 HIS A C 1
ATOM 664 O O . HIS A 1 82 ? 25.563 -12.307 27.186 1.00 38.41 82 HIS A O 1
ATOM 670 N N . ARG A 1 83 ? 23.922 -11.840 28.657 1.00 42.41 83 ARG A N 1
ATOM 671 C CA . ARG A 1 83 ? 23.097 -13.025 28.454 1.00 42.41 83 ARG A CA 1
ATOM 672 C C . ARG A 1 83 ? 22.568 -12.978 27.022 1.00 42.41 83 ARG A C 1
ATOM 674 O O . ARG A 1 83 ? 21.652 -12.224 26.715 1.00 42.41 83 ARG A O 1
ATOM 681 N N . LYS A 1 84 ? 23.188 -13.764 26.136 1.00 43.31 84 LYS A N 1
ATOM 682 C CA . LYS A 1 84 ? 22.617 -14.153 24.843 1.00 43.31 84 LYS A CA 1
ATOM 683 C C . LYS A 1 84 ? 21.277 -14.815 25.136 1.00 43.31 84 LYS A C 1
ATOM 685 O O . LYS A 1 84 ? 21.223 -15.978 25.527 1.00 43.31 84 LYS A O 1
ATOM 690 N N . GLU A 1 85 ? 20.209 -14.047 25.010 1.00 40.78 85 GLU A N 1
ATOM 691 C CA . GLU A 1 85 ? 18.865 -14.588 25.008 1.00 40.78 85 GLU A CA 1
ATOM 692 C C . GLU A 1 85 ? 18.739 -15.499 23.790 1.00 40.78 85 GLU A C 1
ATOM 694 O O . GLU A 1 85 ? 19.025 -15.117 22.651 1.00 40.78 85 GLU A O 1
ATOM 699 N N . ASN A 1 86 ? 18.404 -16.751 24.082 1.00 41.06 86 ASN A N 1
ATOM 700 C CA . ASN A 1 86 ? 18.178 -17.805 23.119 1.00 41.06 86 ASN A CA 1
ATOM 701 C C . ASN A 1 86 ? 17.107 -17.354 22.124 1.00 41.06 86 ASN A C 1
ATOM 703 O O . ASN A 1 86 ? 15.914 -17.366 22.421 1.00 41.06 86 ASN A O 1
ATOM 707 N N . ALA A 1 87 ? 17.546 -16.996 20.920 1.00 43.19 87 ALA A N 1
ATOM 708 C CA . ALA A 1 87 ? 16.701 -16.972 19.744 1.00 43.19 87 ALA A CA 1
ATOM 709 C C . ALA A 1 87 ? 16.291 -18.420 19.443 1.00 43.19 87 ALA A C 1
ATOM 711 O O . ALA A 1 87 ? 16.936 -19.114 18.659 1.00 43.19 87 ALA A O 1
ATOM 712 N N . ALA A 1 88 ? 15.234 -18.888 20.108 1.00 38.78 88 ALA A N 1
ATOM 713 C CA . ALA A 1 88 ? 14.467 -20.035 19.662 1.00 38.78 88 ALA A CA 1
ATOM 714 C C . ALA A 1 88 ? 13.858 -19.654 18.307 1.00 38.78 88 ALA A C 1
ATOM 716 O O . ALA A 1 88 ? 12.800 -19.032 18.213 1.00 38.78 88 ALA A O 1
ATOM 717 N N . SER A 1 89 ? 14.607 -19.951 17.249 1.00 39.69 89 SER A N 1
ATOM 718 C CA . SER A 1 89 ? 14.158 -19.887 15.872 1.00 39.69 89 SER A CA 1
ATOM 719 C C . SER A 1 89 ? 13.105 -20.973 15.679 1.00 39.69 89 SER A C 1
ATOM 721 O O . SER A 1 89 ? 13.427 -22.102 15.309 1.00 39.69 89 SER A O 1
ATOM 723 N N . GLY A 1 90 ? 11.846 -20.636 15.951 1.00 38.84 90 GLY A N 1
ATOM 724 C CA . GLY A 1 90 ? 10.727 -21.304 15.305 1.00 38.84 90 GLY A CA 1
ATOM 725 C C . GLY A 1 90 ? 10.885 -21.073 13.809 1.00 38.84 90 GLY A C 1
ATOM 726 O O . GLY A 1 90 ? 10.622 -19.978 13.316 1.00 38.84 90 GLY A O 1
ATOM 727 N N . MET A 1 91 ? 11.438 -22.065 13.115 1.00 38.62 91 MET A N 1
ATOM 728 C CA . MET A 1 91 ? 11.436 -22.117 11.662 1.00 38.62 91 MET A CA 1
ATOM 729 C C . MET A 1 91 ? 9.991 -22.399 11.245 1.00 38.62 91 MET A C 1
ATOM 731 O O . MET A 1 91 ? 9.612 -23.555 11.088 1.00 38.62 91 MET A O 1
ATOM 735 N N . ASP A 1 92 ? 9.173 -21.347 11.154 1.00 37.00 92 ASP A N 1
ATOM 736 C CA . ASP A 1 92 ? 7.892 -21.413 10.451 1.00 37.00 92 ASP A CA 1
ATOM 737 C C . ASP A 1 92 ? 8.199 -21.814 9.002 1.00 37.00 92 ASP A C 1
ATOM 739 O O . ASP A 1 92 ? 8.832 -21.073 8.245 1.00 37.00 92 ASP A O 1
ATOM 743 N N . MET A 1 93 ? 7.805 -23.037 8.657 1.00 46.03 93 MET A N 1
ATOM 744 C CA . MET A 1 93 ? 7.939 -23.675 7.347 1.00 46.03 93 MET A CA 1
ATOM 745 C C . MET A 1 93 ? 6.873 -23.153 6.365 1.00 46.03 93 MET A C 1
ATOM 747 O O . MET A 1 93 ? 6.271 -23.932 5.641 1.00 46.03 93 MET A O 1
ATOM 751 N N . ASP A 1 94 ? 6.671 -21.833 6.316 1.00 43.06 94 ASP A N 1
ATOM 752 C CA . ASP A 1 94 ? 5.726 -21.154 5.409 1.00 43.06 94 ASP A CA 1
ATOM 753 C C . ASP A 1 94 ? 6.468 -20.395 4.283 1.00 43.06 94 ASP A C 1
ATOM 755 O O . ASP A 1 94 ? 6.064 -19.314 3.855 1.00 43.06 94 ASP A O 1
ATOM 759 N N . PHE A 1 95 ? 7.611 -20.920 3.821 1.00 49.25 95 PHE A N 1
ATOM 760 C CA . PHE A 1 95 ? 8.458 -20.275 2.804 1.00 49.25 95 PHE A CA 1
ATOM 761 C C . PHE A 1 95 ? 8.655 -21.148 1.562 1.00 49.25 95 PHE A C 1
ATOM 763 O O . PHE A 1 95 ? 9.784 -21.403 1.163 1.00 49.25 95 PHE A O 1
ATOM 770 N N . LEU A 1 96 ? 7.563 -21.617 0.960 1.00 44.81 96 LEU A N 1
ATOM 771 C CA . LEU A 1 96 ? 7.533 -22.032 -0.446 1.00 44.81 96 LEU A CA 1
ATOM 772 C C . LEU A 1 96 ? 6.177 -21.643 -1.039 1.00 44.81 96 LEU A C 1
ATOM 774 O O . LEU A 1 96 ? 5.350 -22.483 -1.356 1.00 44.81 96 LEU A O 1
ATOM 778 N N . ASP A 1 97 ? 5.980 -20.335 -1.146 1.00 47.38 97 ASP A N 1
ATOM 779 C CA . ASP A 1 97 ? 5.037 -19.733 -2.088 1.00 47.38 97 ASP A CA 1
ATOM 780 C C . ASP A 1 97 ? 5.874 -18.829 -3.014 1.00 47.38 97 ASP A C 1
ATOM 782 O O . ASP A 1 97 ? 5.648 -17.624 -3.172 1.00 47.38 97 ASP A O 1
ATOM 786 N N . ASP A 1 98 ? 6.957 -19.419 -3.543 1.00 46.62 98 ASP A N 1
ATOM 787 C CA . ASP A 1 98 ? 7.521 -19.027 -4.833 1.00 46.62 98 ASP A CA 1
ATOM 788 C C . ASP A 1 98 ? 6.506 -19.503 -5.877 1.00 46.62 98 ASP A C 1
ATOM 790 O O . ASP A 1 98 ? 6.708 -20.498 -6.570 1.00 46.62 98 ASP A O 1
ATOM 794 N N . GLU A 1 99 ? 5.367 -18.805 -5.930 1.00 57.25 99 GLU A N 1
ATOM 795 C CA . GLU A 1 99 ? 4.592 -18.701 -7.157 1.00 57.25 99 GLU A CA 1
ATOM 796 C C . GLU A 1 99 ? 5.527 -18.048 -8.169 1.00 57.25 99 GLU A C 1
ATOM 798 O O . GLU A 1 99 ? 5.714 -16.823 -8.224 1.00 57.25 99 GLU A O 1
ATOM 803 N N . ASP A 1 100 ? 6.227 -18.958 -8.836 1.00 46.88 100 ASP A N 1
ATOM 804 C CA . ASP A 1 100 ? 6.813 -18.838 -10.143 1.00 46.88 100 ASP A CA 1
ATOM 805 C C . ASP A 1 100 ? 5.929 -17.941 -11.003 1.00 46.88 100 ASP A C 1
ATOM 807 O O . ASP A 1 100 ? 4.699 -18.008 -10.977 1.00 46.88 100 ASP A O 1
ATOM 811 N N . ASP A 1 101 ? 6.602 -17.066 -11.731 1.00 48.53 101 ASP A N 1
ATOM 812 C CA . ASP A 1 101 ? 6.091 -16.052 -12.648 1.00 48.53 101 ASP A CA 1
ATOM 813 C C . ASP A 1 101 ? 5.525 -16.735 -13.910 1.00 48.53 101 ASP A C 1
ATOM 815 O O . ASP A 1 101 ? 5.821 -16.369 -15.045 1.00 48.53 101 ASP A O 1
ATOM 819 N N . GLY A 1 102 ? 4.769 -17.815 -13.703 1.00 45.03 102 GLY A N 1
ATOM 820 C CA . GLY A 1 102 ? 4.115 -18.624 -14.706 1.00 45.03 102 GLY A CA 1
ATOM 821 C C . GLY A 1 102 ? 2.882 -17.888 -15.182 1.00 45.03 102 GLY A C 1
ATOM 822 O O . GLY A 1 102 ? 1.825 -18.009 -14.574 1.00 45.03 102 GLY A O 1
ATOM 823 N N . GLY A 1 103 ? 3.071 -17.096 -16.240 1.00 47.47 103 GLY A N 1
ATOM 824 C CA . GLY A 1 103 ? 2.047 -16.674 -17.195 1.00 47.47 103 GLY A CA 1
ATOM 825 C C . GLY A 1 103 ? 0.642 -16.570 -16.619 1.00 47.47 103 GLY A C 1
ATOM 826 O O . GLY A 1 103 ? -0.214 -17.376 -16.967 1.00 47.47 103 GLY A O 1
ATOM 827 N N . LEU A 1 104 ? 0.409 -15.579 -15.751 1.00 48.34 104 LEU A N 1
ATOM 828 C CA . LEU A 1 104 ? -0.953 -15.138 -15.479 1.00 48.34 104 LEU A CA 1
ATOM 829 C C . LEU A 1 104 ? -1.557 -14.761 -16.831 1.00 48.34 104 LEU A C 1
ATOM 831 O O . LEU A 1 104 ? -1.040 -13.860 -17.500 1.00 48.34 104 LEU A O 1
ATOM 835 N N . GLU A 1 105 ? -2.591 -15.506 -17.221 1.00 52.16 105 GLU A N 1
ATOM 836 C CA . GLU A 1 105 ? -3.474 -15.180 -18.332 1.00 52.16 105 GLU A CA 1
ATOM 837 C C . GLU 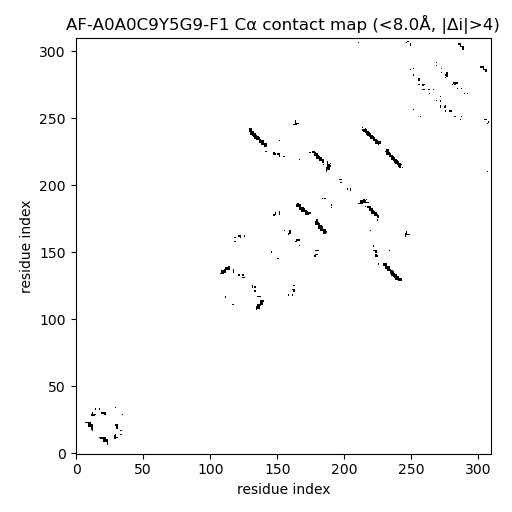A 1 105 ? -3.730 -13.677 -18.309 1.00 52.16 105 GLU A C 1
ATOM 839 O O . GLU A 1 105 ? -3.933 -13.079 -17.248 1.00 52.16 105 GLU A O 1
ATOM 844 N N . SER A 1 106 ? -3.581 -13.058 -19.476 1.00 59.78 106 SER A N 1
ATOM 845 C CA . SER A 1 106 ? -3.683 -11.622 -19.660 1.00 59.78 106 SER A CA 1
ATOM 846 C C . SER A 1 106 ? -5.126 -11.182 -19.450 1.00 59.78 106 SER A C 1
ATOM 848 O O . SER A 1 106 ? -5.825 -10.869 -20.409 1.00 59.78 106 SER A O 1
ATOM 850 N N . ASP A 1 107 ? -5.576 -11.167 -18.200 1.00 71.69 107 ASP A N 1
ATOM 851 C CA . ASP A 1 107 ? -6.667 -10.304 -17.797 1.00 71.69 107 ASP A CA 1
ATOM 852 C C . ASP A 1 107 ? -6.271 -8.902 -18.256 1.00 71.69 107 ASP A C 1
ATOM 854 O O . ASP A 1 107 ? -5.220 -8.384 -17.854 1.00 71.69 107 ASP A O 1
ATOM 858 N N . GLU A 1 108 ? -7.045 -8.358 -19.191 1.00 87.56 108 GLU A N 1
ATOM 859 C CA . GLU A 1 108 ? -6.736 -7.107 -19.867 1.00 87.56 108 GLU A CA 1
ATOM 860 C C . GLU A 1 108 ? -6.565 -6.000 -18.819 1.00 87.56 108 GLU A C 1
ATOM 862 O O . GLU A 1 108 ? -7.485 -5.638 -18.092 1.00 87.56 108 GLU A O 1
ATOM 867 N N . GLU A 1 109 ? -5.333 -5.508 -18.680 1.00 93.44 109 GLU A N 1
ATOM 868 C CA . GLU A 1 109 ? -5.015 -4.389 -17.801 1.00 93.44 109 GLU A CA 1
ATOM 869 C C . GLU A 1 109 ? -5.492 -3.105 -18.480 1.00 93.44 109 GLU A C 1
ATOM 871 O O . GLU A 1 109 ? -4.911 -2.690 -19.487 1.00 93.44 109 GLU A O 1
ATOM 876 N N . GLU A 1 110 ? -6.520 -2.462 -17.927 1.00 97.00 110 GLU A N 1
ATOM 877 C CA . GLU A 1 110 ? -7.042 -1.219 -18.490 1.00 97.00 110 GLU A CA 1
ATOM 878 C C . GLU A 1 110 ? -5.993 -0.100 -18.378 1.00 97.00 110 GLU A C 1
ATOM 880 O O . GLU A 1 110 ? -5.396 0.138 -17.321 1.00 97.00 110 GLU A O 1
ATOM 885 N N . ALA A 1 111 ? -5.702 0.567 -19.494 1.00 97.56 111 ALA A N 1
ATOM 886 C CA . ALA A 1 111 ? -4.705 1.627 -19.557 1.00 97.56 111 ALA A CA 1
ATOM 887 C C . ALA A 1 111 ? -5.386 2.999 -19.539 1.00 97.56 111 ALA A C 1
ATOM 889 O O . ALA A 1 111 ? -6.149 3.338 -20.438 1.00 97.56 111 ALA A O 1
ATOM 890 N N . PHE A 1 112 ? -5.048 3.807 -18.539 1.00 98.12 112 PHE A N 1
ATOM 891 C CA . PHE A 1 112 ? -5.555 5.158 -18.345 1.00 98.12 112 PHE A CA 1
ATOM 892 C C . PHE A 1 112 ? -4.507 6.180 -18.781 1.00 98.12 112 PHE A C 1
ATOM 894 O O . PHE A 1 112 ? -3.311 6.041 -18.496 1.00 98.12 112 PHE A O 1
ATOM 901 N N . ASN A 1 113 ? -4.960 7.248 -19.436 1.00 97.31 113 ASN A N 1
ATOM 902 C CA . ASN A 1 113 ? -4.076 8.311 -19.919 1.00 97.31 113 ASN A CA 1
ATOM 903 C C . ASN A 1 113 ? -3.544 9.175 -18.773 1.00 97.31 113 ASN A C 1
ATOM 905 O O . ASN A 1 113 ? -2.454 9.744 -18.858 1.00 97.31 113 ASN A O 1
ATOM 909 N N . ARG A 1 114 ? -4.332 9.290 -17.702 1.00 97.31 114 ARG A N 1
ATOM 910 C CA . ARG A 1 114 ? -4.090 10.189 -16.581 1.00 97.31 114 ARG A CA 1
ATOM 911 C C . ARG A 1 114 ? -4.283 9.485 -15.247 1.00 97.31 114 ARG A C 1
ATOM 913 O O . ARG A 1 114 ? -5.116 8.594 -15.108 1.00 97.31 114 ARG A O 1
ATOM 920 N N . ALA A 1 115 ? -3.522 9.926 -14.247 1.00 97.62 115 ALA A N 1
ATOM 921 C CA . ALA A 1 115 ? -3.644 9.404 -12.891 1.00 97.62 115 ALA A CA 1
ATOM 922 C C . ALA A 1 115 ? -5.013 9.746 -12.282 1.00 97.62 115 ALA A C 1
ATOM 924 O O . ALA A 1 115 ? -5.560 8.949 -11.528 1.00 97.62 115 ALA A O 1
ATOM 925 N N . GLU A 1 116 ? -5.570 10.911 -12.618 1.00 97.69 116 GLU A N 1
ATOM 926 C CA . GLU A 1 116 ? -6.872 11.354 -12.118 1.00 97.69 116 GLU A CA 1
ATOM 927 C C . GLU A 1 116 ? -8.002 10.428 -12.586 1.00 97.69 116 GLU A C 1
ATOM 929 O O . GLU A 1 116 ? -8.745 9.925 -11.751 1.00 97.69 116 GLU A O 1
ATOM 934 N N . GLU A 1 117 ? -8.059 10.111 -13.885 1.00 98.06 117 GLU A N 1
ATOM 935 C CA . GLU A 1 117 ? -9.044 9.182 -14.468 1.00 98.06 117 GLU A CA 1
ATOM 936 C C . GLU A 1 117 ? -8.953 7.790 -13.829 1.00 98.06 117 GLU A C 1
ATOM 938 O O . GLU A 1 117 ? -9.962 7.195 -13.455 1.00 98.06 117 GLU A O 1
ATOM 943 N N . PHE A 1 118 ? -7.723 7.307 -13.639 1.00 98.38 118 PHE A N 1
ATOM 944 C CA . PHE A 1 118 ? -7.448 6.036 -12.979 1.00 98.38 118 PHE A CA 1
ATOM 945 C C . PHE A 1 118 ? -7.997 5.992 -11.540 1.00 98.38 118 PHE A C 1
ATOM 947 O O . PHE A 1 118 ? -8.638 5.019 -11.138 1.00 98.38 118 PHE A O 1
ATOM 954 N N . PHE A 1 119 ? -7.763 7.039 -10.742 1.00 98.19 119 PHE A N 1
ATOM 955 C CA . PHE A 1 119 ? -8.271 7.090 -9.370 1.00 98.19 119 PHE A CA 1
ATOM 956 C C . PHE A 1 119 ? -9.776 7.380 -9.314 1.00 98.19 119 PHE A C 1
ATOM 958 O O . PHE A 1 119 ? -10.446 6.898 -8.407 1.00 98.19 119 PHE A O 1
ATOM 965 N N . ASP A 1 120 ? -10.351 8.119 -10.256 1.00 97.94 120 ASP A N 1
ATOM 966 C CA . ASP A 1 120 ? -11.803 8.308 -10.294 1.00 97.94 120 ASP A CA 1
ATOM 967 C C . ASP A 1 120 ? -12.531 6.996 -10.629 1.00 97.94 120 ASP A C 1
ATOM 969 O O . ASP A 1 120 ? -13.540 6.693 -9.990 1.00 97.94 120 ASP A O 1
ATOM 973 N N . SER A 1 121 ? -11.965 6.164 -11.511 1.00 98.19 121 SER A N 1
ATOM 974 C CA . SER A 1 121 ? -12.477 4.820 -11.809 1.00 98.19 121 SER A CA 1
ATOM 975 C C . SER A 1 121 ? -12.468 3.907 -10.575 1.00 98.19 121 SER A C 1
ATOM 977 O O . SER A 1 121 ? -13.515 3.383 -10.199 1.00 98.19 121 SER A O 1
ATOM 979 N N . ILE A 1 122 ? -11.350 3.822 -9.836 1.00 97.75 122 ILE A N 1
ATOM 980 C CA . ILE A 1 122 ? -11.324 3.070 -8.564 1.00 97.75 122 ILE A CA 1
ATOM 981 C C . ILE A 1 122 ? -12.375 3.627 -7.582 1.00 97.75 122 ILE A C 1
ATOM 983 O O . ILE A 1 122 ? -12.999 2.867 -6.844 1.00 97.75 122 ILE A O 1
ATOM 987 N N . ARG A 1 123 ? -12.593 4.952 -7.531 1.00 97.06 123 ARG A N 1
ATOM 988 C CA . ARG A 1 123 ? -13.576 5.547 -6.608 1.00 97.06 123 ARG A CA 1
ATOM 989 C C . ARG A 1 123 ? -14.980 5.085 -6.970 1.00 97.06 123 ARG A C 1
ATOM 991 O O . ARG A 1 123 ? -15.751 4.752 -6.071 1.00 97.06 123 ARG A O 1
ATOM 998 N N . GLN A 1 124 ? -15.289 5.097 -8.261 1.00 97.50 124 GLN A N 1
ATOM 999 C CA . GLN A 1 124 ? -16.574 4.678 -8.794 1.00 97.50 124 GLN A CA 1
ATOM 1000 C C . GLN A 1 124 ? -16.844 3.205 -8.474 1.00 97.50 124 GLN A C 1
ATOM 1002 O O . GLN A 1 124 ? -17.901 2.912 -7.918 1.00 97.50 124 GLN A O 1
ATOM 1007 N N . ASP A 1 125 ? -15.869 2.318 -8.683 1.00 96.62 125 ASP A N 1
ATOM 1008 C CA . ASP A 1 125 ? -16.013 0.885 -8.393 1.00 96.62 125 ASP A CA 1
ATOM 1009 C C . ASP A 1 125 ? -16.321 0.605 -6.917 1.00 96.62 125 ASP A C 1
ATOM 1011 O O . ASP A 1 125 ? -17.196 -0.198 -6.596 1.00 96.62 125 ASP A O 1
ATOM 1015 N N . PHE A 1 126 ? -15.661 1.316 -5.994 1.00 95.31 126 PHE A N 1
ATOM 1016 C CA . PHE A 1 126 ? -15.932 1.200 -4.552 1.00 95.31 126 PHE A CA 1
ATOM 1017 C C . PHE A 1 126 ? -17.310 1.739 -4.136 1.00 95.31 126 PHE A C 1
ATOM 1019 O O . PHE A 1 126 ? -17.802 1.420 -3.047 1.00 95.31 126 PHE A O 1
ATOM 1026 N N . GLN A 1 127 ? -17.919 2.593 -4.960 1.00 94.06 127 GLN A N 1
ATOM 1027 C CA . GLN A 1 127 ? -19.260 3.123 -4.724 1.00 94.06 127 GLN A CA 1
ATOM 1028 C C . GLN A 1 127 ? -20.342 2.206 -5.298 1.00 94.06 127 GLN A C 1
ATOM 1030 O O . GLN A 1 127 ? -21.387 2.058 -4.660 1.00 94.06 127 GLN A O 1
ATOM 1035 N N . SER A 1 128 ? -20.102 1.598 -6.463 1.00 96.06 128 SER A N 1
ATOM 1036 C CA . SER A 1 128 ? -21.082 0.772 -7.175 1.00 96.06 128 SER A CA 1
ATOM 1037 C C . SER A 1 128 ? -21.075 -0.700 -6.764 1.00 96.06 128 SER A C 1
ATOM 1039 O O . SER A 1 128 ? -22.137 -1.324 -6.790 1.00 96.06 128 SER A O 1
ATOM 1041 N N . HIS A 1 129 ? -19.926 -1.260 -6.377 1.00 95.56 129 HIS A N 1
ATOM 1042 C CA . HIS A 1 129 ? -19.776 -2.697 -6.140 1.00 95.56 129 HIS A CA 1
ATOM 1043 C C . HIS A 1 129 ? -19.419 -3.028 -4.683 1.00 95.56 129 HIS A C 1
ATOM 1045 O O . HIS A 1 129 ? -18.702 -2.299 -3.998 1.00 95.56 129 HIS A O 1
ATOM 1051 N N . GLU A 1 130 ? -19.944 -4.154 -4.189 1.00 92.69 130 GLU A N 1
ATOM 1052 C CA . GLU A 1 130 ? -19.571 -4.708 -2.876 1.00 92.69 130 GLU A CA 1
ATOM 1053 C C . GLU A 1 130 ? -18.321 -5.590 -2.949 1.00 92.69 130 GLU A C 1
ATOM 1055 O O . GLU A 1 130 ? -17.540 -5.637 -1.994 1.00 92.69 130 GLU A O 1
ATOM 1060 N N . ASP A 1 131 ? -18.156 -6.263 -4.089 1.00 96.00 131 ASP A N 1
ATOM 1061 C CA . ASP A 1 131 ? -17.000 -7.065 -4.456 1.00 96.00 131 ASP A CA 1
ATOM 1062 C C . ASP A 1 131 ? -16.258 -6.355 -5.585 1.00 96.00 131 ASP A C 1
ATOM 1064 O O . ASP A 1 131 ? -16.824 -6.085 -6.645 1.00 96.00 131 ASP A O 1
ATOM 1068 N N . ILE A 1 132 ? -15.012 -5.992 -5.320 1.00 96.44 132 ILE A N 1
ATOM 1069 C CA . ILE A 1 132 ? -14.227 -5.118 -6.177 1.00 96.44 132 ILE A CA 1
ATOM 1070 C C . ILE A 1 132 ? -13.041 -5.921 -6.679 1.00 96.44 132 ILE A C 1
ATOM 1072 O O . ILE A 1 132 ? -12.196 -6.333 -5.885 1.00 96.44 132 ILE A O 1
ATOM 1076 N N . SER A 1 133 ? -12.953 -6.103 -7.992 1.00 96.94 133 SER A N 1
ATOM 1077 C CA . SER A 1 133 ? -11.744 -6.574 -8.663 1.00 96.94 133 SER A CA 1
ATOM 1078 C C . SER A 1 133 ? -11.389 -5.571 -9.745 1.00 96.94 133 SER A C 1
ATOM 1080 O O . SER A 1 133 ? -12.076 -5.451 -10.754 1.00 96.94 133 SER A O 1
ATOM 1082 N N . PHE A 1 134 ? -10.330 -4.816 -9.492 1.00 97.31 134 PHE A N 1
ATOM 1083 C CA . PHE A 1 134 ? -9.880 -3.728 -10.340 1.00 97.31 134 PHE A CA 1
ATOM 1084 C C . PHE A 1 134 ? -8.450 -3.992 -10.809 1.00 97.31 134 PHE A C 1
ATOM 1086 O O . PHE A 1 134 ? -7.557 -4.294 -10.005 1.00 97.31 134 PHE A O 1
ATOM 1093 N N . LYS A 1 135 ? -8.213 -3.837 -12.112 1.00 97.81 135 LYS A N 1
ATOM 1094 C CA . LYS A 1 135 ? -6.896 -3.969 -12.745 1.00 97.81 135 LYS A CA 1
ATOM 1095 C C . LYS A 1 135 ? -6.704 -2.824 -13.719 1.00 97.81 135 LYS A C 1
ATOM 1097 O O . LYS A 1 135 ? -7.390 -2.746 -14.728 1.00 97.81 135 LYS A O 1
ATOM 1102 N N . GLY A 1 136 ? -5.728 -1.973 -13.442 1.00 97.69 136 GLY A N 1
ATOM 1103 C CA . GLY A 1 136 ? -5.454 -0.851 -14.321 1.00 97.69 136 GLY A CA 1
ATOM 1104 C C . GLY A 1 136 ? -4.046 -0.311 -14.184 1.00 97.69 136 GLY A C 1
ATOM 1105 O O . GLY A 1 136 ? -3.331 -0.572 -13.210 1.00 97.69 136 GLY A O 1
ATOM 1106 N N . SER A 1 137 ? -3.652 0.494 -15.160 1.00 98.25 137 SER A N 1
ATOM 1107 C CA . SER A 1 137 ? -2.370 1.180 -15.158 1.00 98.25 137 SER A CA 1
ATOM 1108 C C . SER A 1 137 ? -2.426 2.559 -15.773 1.00 98.25 137 SER A C 1
ATOM 1110 O O . SER A 1 137 ? -3.270 2.849 -16.607 1.00 98.25 137 SER A O 1
ATOM 1112 N N . PHE A 1 138 ? -1.473 3.396 -15.390 1.00 98.38 138 PHE A N 1
ATOM 1113 C CA . PHE A 1 138 ? -1.253 4.702 -15.994 1.00 98.38 138 PHE A CA 1
ATOM 1114 C C . PHE A 1 138 ? 0.247 4.983 -16.089 1.00 98.38 138 PHE A C 1
ATOM 1116 O O . PHE A 1 138 ? 1.073 4.390 -15.380 1.00 98.38 138 PHE A O 1
ATOM 1123 N N . THR A 1 139 ? 0.620 5.891 -16.984 1.00 98.31 139 THR A N 1
ATOM 1124 C CA . THR A 1 139 ? 2.008 6.329 -17.162 1.00 98.31 139 THR A CA 1
ATOM 1125 C C . THR A 1 139 ? 2.202 7.746 -16.650 1.00 98.31 139 THR A C 1
ATOM 1127 O O . THR A 1 139 ? 1.352 8.608 -16.845 1.00 98.31 139 THR A O 1
ATOM 1130 N N . ILE A 1 140 ? 3.345 8.001 -16.022 1.00 97.81 140 ILE A N 1
ATOM 1131 C CA . ILE A 1 140 ? 3.758 9.333 -15.571 1.00 97.81 140 ILE A CA 1
ATOM 1132 C C . ILE A 1 140 ? 5.169 9.643 -16.064 1.00 97.81 140 ILE A C 1
ATOM 1134 O O . ILE A 1 140 ? 5.979 8.734 -16.277 1.00 97.81 140 ILE A O 1
ATOM 1138 N N . ALA A 1 141 ? 5.481 10.932 -16.198 1.00 97.69 141 ALA A N 1
ATOM 1139 C CA . ALA A 1 141 ? 6.845 11.376 -16.453 1.00 97.69 141 ALA A CA 1
ATOM 1140 C C . ALA A 1 141 ? 7.785 10.871 -15.345 1.00 97.69 141 ALA A C 1
ATOM 1142 O O . ALA A 1 141 ? 7.446 10.907 -14.156 1.00 97.69 141 ALA A O 1
ATOM 1143 N N . HIS A 1 142 ? 8.958 10.375 -15.736 1.00 96.31 142 HIS A N 1
ATOM 1144 C CA . HIS A 1 142 ? 9.958 9.921 -14.780 1.00 96.31 142 HIS A CA 1
ATOM 1145 C C . HIS A 1 142 ? 10.527 11.113 -13.999 1.00 96.31 142 HIS A C 1
ATOM 1147 O O . HIS A 1 142 ? 11.084 12.048 -14.570 1.00 96.31 142 HIS A O 1
ATOM 1153 N N . ASP A 1 143 ? 10.403 11.052 -12.676 1.00 96.12 143 ASP A N 1
ATOM 1154 C CA . ASP A 1 143 ? 10.940 12.047 -11.752 1.00 96.12 143 ASP A CA 1
ATOM 1155 C C . ASP A 1 143 ? 12.127 11.437 -10.989 1.00 96.12 143 ASP A C 1
ATOM 1157 O O . ASP A 1 143 ? 11.918 10.554 -10.146 1.00 96.12 143 ASP A O 1
ATOM 1161 N N . PRO A 1 144 ? 13.365 11.901 -11.242 1.00 94.88 144 PRO A N 1
ATOM 1162 C CA . PRO A 1 144 ? 14.566 11.334 -10.636 1.00 94.88 144 PRO A CA 1
ATOM 1163 C C . PRO A 1 144 ? 14.643 11.543 -9.116 1.00 94.88 144 PRO A C 1
ATOM 1165 O O . PRO A 1 144 ? 15.412 10.853 -8.445 1.00 94.88 144 PRO A O 1
ATOM 1168 N N . LEU A 1 145 ? 13.854 12.461 -8.543 1.00 96.50 145 LEU A N 1
ATOM 1169 C CA . LEU A 1 145 ? 13.824 12.704 -7.098 1.00 96.50 145 LEU A CA 1
ATOM 1170 C C . LEU A 1 145 ? 12.949 11.690 -6.352 1.00 96.50 145 LEU A C 1
ATOM 1172 O O . LEU A 1 145 ? 13.059 11.541 -5.130 1.00 96.50 145 LEU A O 1
ATOM 1176 N N . VAL A 1 146 ? 12.093 10.958 -7.068 1.00 97.19 146 VAL A N 1
ATOM 1177 C CA . VAL A 1 146 ? 11.139 10.023 -6.475 1.00 97.19 146 VAL A CA 1
ATOM 1178 C C . VAL A 1 146 ? 11.461 8.601 -6.906 1.00 97.19 146 VAL A C 1
ATOM 1180 O O . VAL A 1 146 ? 11.048 8.124 -7.957 1.00 97.19 146 VAL A O 1
ATOM 1183 N N . SER A 1 147 ? 12.131 7.867 -6.015 1.00 97.75 147 SER A N 1
ATOM 1184 C CA . SER A 1 147 ? 12.364 6.430 -6.207 1.00 97.75 147 SER A CA 1
ATOM 1185 C C . SER A 1 147 ? 11.063 5.650 -6.464 1.00 97.75 147 SER A C 1
ATOM 1187 O O . SER A 1 147 ? 10.022 5.954 -5.871 1.00 97.75 147 SER A O 1
ATOM 1189 N N . PHE A 1 148 ? 11.135 4.557 -7.235 1.00 97.94 148 PHE A N 1
ATOM 1190 C CA . PHE A 1 148 ? 9.989 3.666 -7.490 1.00 97.94 148 PHE A CA 1
ATOM 1191 C C . PHE A 1 148 ? 9.294 3.199 -6.207 1.00 97.94 148 PHE A C 1
ATOM 1193 O O . PHE A 1 148 ? 8.070 3.150 -6.132 1.00 97.94 148 PHE A O 1
ATOM 1200 N N . ARG A 1 149 ? 10.067 2.921 -5.149 1.00 97.75 149 ARG A N 1
ATOM 1201 C CA . ARG A 1 149 ? 9.520 2.574 -3.832 1.00 97.75 149 ARG A CA 1
ATOM 1202 C C . ARG A 1 149 ? 8.659 3.695 -3.253 1.00 97.75 149 ARG A C 1
ATOM 1204 O O . ARG A 1 149 ? 7.580 3.427 -2.732 1.00 97.75 149 ARG A O 1
ATOM 1211 N N . LYS A 1 150 ? 9.142 4.940 -3.311 1.00 97.81 150 LYS A N 1
ATOM 1212 C CA . LYS A 1 150 ? 8.388 6.098 -2.823 1.00 97.81 150 LYS A CA 1
ATOM 1213 C C . LYS A 1 150 ? 7.136 6.323 -3.670 1.00 97.81 150 LYS A C 1
ATOM 1215 O O . LYS A 1 150 ? 6.093 6.601 -3.091 1.00 97.81 150 LYS A O 1
ATOM 1220 N N . ARG A 1 151 ? 7.214 6.114 -4.989 1.00 98.06 151 ARG A N 1
ATOM 1221 C CA . ARG A 1 151 ? 6.056 6.183 -5.890 1.00 98.06 151 ARG A CA 1
ATOM 1222 C C . ARG A 1 151 ? 4.976 5.172 -5.510 1.00 98.06 151 ARG A C 1
ATOM 1224 O O . ARG A 1 151 ? 3.839 5.569 -5.314 1.00 98.06 151 ARG A O 1
ATOM 1231 N N . VAL A 1 152 ? 5.350 3.906 -5.306 1.00 98.25 152 VAL A N 1
ATOM 1232 C CA . VAL A 1 152 ? 4.421 2.856 -4.851 1.00 98.25 152 VAL A CA 1
ATOM 1233 C C . VAL A 1 152 ? 3.754 3.227 -3.524 1.00 98.25 152 VAL A C 1
ATOM 1235 O O . VAL A 1 152 ? 2.551 3.039 -3.376 1.00 98.25 152 VAL A O 1
ATOM 1238 N N . GLN A 1 153 ? 4.509 3.792 -2.574 1.00 97.69 153 GLN A N 1
ATOM 1239 C CA . GLN A 1 153 ? 3.937 4.265 -1.311 1.00 97.69 153 GLN A CA 1
ATOM 1240 C C . GLN A 1 153 ? 2.931 5.402 -1.529 1.00 97.69 153 GLN A C 1
ATOM 1242 O O . GLN A 1 153 ? 1.855 5.361 -0.952 1.00 97.69 153 GLN A O 1
ATOM 1247 N N . MET A 1 154 ? 3.263 6.390 -2.366 1.00 97.88 154 MET A N 1
ATOM 1248 C CA . MET A 1 154 ? 2.355 7.498 -2.678 1.00 97.88 154 MET A CA 1
ATOM 1249 C C . MET A 1 154 ? 1.063 7.001 -3.333 1.00 97.88 154 MET A C 1
ATOM 1251 O O . MET A 1 154 ? -0.010 7.435 -2.939 1.00 97.88 154 MET A O 1
ATOM 1255 N N . THR A 1 155 ? 1.154 6.056 -4.274 1.00 98.38 155 THR A N 1
ATOM 1256 C CA . THR A 1 155 ? -0.022 5.424 -4.889 1.00 98.38 155 THR A CA 1
ATOM 1257 C C . THR A 1 155 ? -0.867 4.682 -3.852 1.00 98.38 155 THR A C 1
ATOM 1259 O O . THR A 1 155 ? -2.084 4.812 -3.862 1.00 98.38 155 THR A O 1
ATOM 1262 N N . ALA A 1 156 ? -0.244 3.944 -2.927 1.00 98.06 156 ALA A N 1
ATOM 1263 C CA . ALA A 1 156 ? -0.966 3.263 -1.851 1.00 98.06 156 ALA A CA 1
ATOM 1264 C C . ALA A 1 156 ? -1.685 4.249 -0.914 1.00 98.06 156 ALA A C 1
ATOM 1266 O O . ALA A 1 156 ? -2.819 3.995 -0.511 1.00 98.06 156 ALA A O 1
ATOM 1267 N N . ASP A 1 157 ? -1.030 5.363 -0.575 1.00 96.12 157 ASP A N 1
ATOM 1268 C CA . ASP A 1 157 ? -1.613 6.414 0.261 1.00 96.12 157 ASP A CA 1
ATOM 1269 C C . ASP A 1 157 ? -2.801 7.081 -0.453 1.00 96.12 157 ASP A C 1
ATOM 1271 O O . ASP A 1 157 ? -3.812 7.366 0.185 1.00 96.12 157 ASP A O 1
ATOM 1275 N N . GLU A 1 158 ? -2.716 7.288 -1.770 1.00 97.19 158 GLU A N 1
ATOM 1276 C CA . GLU A 1 158 ? -3.807 7.867 -2.557 1.00 97.19 158 GLU A CA 1
ATOM 1277 C C . GLU A 1 158 ? -5.013 6.929 -2.633 1.00 97.19 158 GLU A C 1
ATOM 1279 O O . GLU A 1 158 ? -6.113 7.359 -2.297 1.00 97.19 158 GLU A O 1
ATOM 1284 N N . ILE A 1 159 ? -4.792 5.636 -2.928 1.00 97.56 159 ILE A N 1
ATOM 1285 C CA . ILE A 1 159 ? -5.831 4.587 -2.884 1.00 97.56 159 ILE A CA 1
ATOM 1286 C C . ILE A 1 159 ? -6.516 4.567 -1.517 1.00 97.56 159 ILE A C 1
ATOM 1288 O O . ILE A 1 159 ? -7.738 4.457 -1.426 1.00 97.56 159 ILE A O 1
ATOM 1292 N N . TRP A 1 160 ? -5.752 4.703 -0.433 1.00 95.75 160 TRP A N 1
ATOM 1293 C CA . TRP A 1 160 ? -6.342 4.766 0.896 1.00 95.75 160 TRP A CA 1
ATOM 1294 C C . TRP A 1 160 ? -7.239 5.999 1.061 1.00 95.75 160 TRP A C 1
ATOM 1296 O O . TRP A 1 160 ? -8.392 5.839 1.455 1.00 95.75 160 TRP A O 1
ATOM 1306 N N . LYS A 1 161 ? -6.776 7.209 0.728 1.00 93.81 161 LYS A N 1
ATOM 1307 C CA . LYS A 1 161 ? -7.596 8.427 0.883 1.00 93.81 161 LYS A CA 1
ATOM 1308 C C . LYS A 1 161 ? -8.925 8.342 0.140 1.00 93.81 161 LYS A C 1
ATOM 1310 O O . LYS A 1 161 ? -9.945 8.776 0.661 1.00 93.81 161 LYS A O 1
ATOM 1315 N N . MET A 1 162 ? -8.905 7.800 -1.072 1.00 95.25 162 MET A N 1
ATOM 1316 C CA . MET A 1 162 ? -10.085 7.764 -1.930 1.00 95.25 162 MET A CA 1
ATOM 1317 C C . MET A 1 162 ? -11.069 6.639 -1.579 1.00 95.25 162 MET A C 1
ATOM 1319 O O . MET A 1 162 ? -12.269 6.817 -1.756 1.00 95.25 162 MET A O 1
ATOM 1323 N N . THR A 1 163 ? -10.577 5.494 -1.093 1.00 95.31 163 THR A N 1
ATOM 1324 C CA . THR A 1 163 ? -11.422 4.329 -0.780 1.00 95.31 163 THR A CA 1
ATOM 1325 C C . THR A 1 163 ? -11.808 4.281 0.700 1.00 95.31 163 THR A C 1
ATOM 1327 O O . THR A 1 163 ? -12.797 3.660 1.069 1.00 95.31 163 THR A O 1
ATOM 1330 N N . GLY A 1 164 ? -11.019 4.907 1.578 1.00 94.19 164 GLY A N 1
ATOM 1331 C CA . GLY A 1 164 ? -11.138 4.772 3.030 1.00 94.19 164 GLY A CA 1
ATOM 1332 C C . GLY A 1 164 ? -10.596 3.444 3.576 1.00 94.19 164 GLY A C 1
ATOM 1333 O O . GLY A 1 164 ? -10.627 3.222 4.786 1.00 94.19 164 GLY A O 1
ATOM 1334 N N . TYR A 1 165 ? -10.059 2.555 2.735 1.00 95.50 165 TYR A N 1
ATOM 1335 C CA . TYR A 1 165 ? -9.498 1.275 3.172 1.00 95.50 165 TYR A CA 1
ATOM 1336 C C . TYR A 1 165 ? -7.992 1.395 3.390 1.00 95.50 165 TYR A C 1
ATOM 1338 O O . TYR A 1 165 ? -7.233 1.773 2.499 1.00 95.50 165 TYR A O 1
ATOM 1346 N N . ARG A 1 166 ? -7.528 1.044 4.595 1.00 94.62 166 ARG A N 1
ATOM 1347 C CA . ARG A 1 166 ? -6.098 1.048 4.909 1.00 94.62 166 ARG A CA 1
ATOM 1348 C C . ARG A 1 166 ? -5.481 -0.293 4.564 1.00 94.62 166 ARG A C 1
ATOM 1350 O O . ARG A 1 166 ? -5.865 -1.316 5.132 1.00 94.62 166 ARG A O 1
ATOM 1357 N N . PHE A 1 167 ? -4.409 -0.278 3.786 1.00 96.25 167 PHE A N 1
ATOM 1358 C CA . PHE A 1 167 ? -3.645 -1.479 3.473 1.00 96.25 167 PHE A CA 1
ATOM 1359 C C . PHE A 1 167 ? -2.331 -1.548 4.268 1.00 96.25 167 PHE A C 1
ATOM 1361 O O . PHE A 1 167 ? -1.658 -0.548 4.514 1.00 96.25 167 PHE A O 1
ATOM 1368 N N . THR A 1 168 ? -1.959 -2.754 4.687 1.00 95.56 168 THR A N 1
ATOM 1369 C CA . THR A 1 168 ? -0.683 -3.079 5.326 1.00 95.56 168 THR A CA 1
ATOM 1370 C C . THR A 1 168 ? 0.206 -3.830 4.354 1.00 95.56 168 THR A C 1
ATOM 1372 O O . THR A 1 168 ? -0.241 -4.723 3.641 1.00 95.56 168 THR A O 1
ATOM 1375 N N . VAL A 1 169 ? 1.485 -3.472 4.333 1.00 96.94 169 VAL A N 1
ATOM 1376 C CA . VAL A 1 169 ? 2.472 -4.125 3.474 1.00 96.94 169 VAL A CA 1
ATOM 1377 C C . VAL A 1 169 ? 2.658 -5.584 3.899 1.00 96.94 169 VAL A C 1
ATOM 1379 O O . VAL A 1 169 ? 2.995 -5.852 5.055 1.00 96.94 169 VAL A O 1
ATOM 1382 N N . LYS A 1 170 ? 2.499 -6.507 2.943 1.00 95.56 170 LYS A N 1
ATOM 1383 C CA . LYS A 1 170 ? 2.922 -7.907 3.062 1.00 95.56 170 LYS A CA 1
ATOM 1384 C C . LYS A 1 170 ? 4.416 -8.001 2.790 1.00 95.56 170 LYS A C 1
ATOM 1386 O O . LYS A 1 170 ? 5.191 -8.397 3.657 1.00 95.56 170 LYS A O 1
ATOM 1391 N N . ASP A 1 171 ? 4.807 -7.632 1.577 1.00 96.56 171 ASP A N 1
ATOM 1392 C CA . ASP A 1 171 ? 6.172 -7.745 1.096 1.00 96.56 171 ASP A CA 1
ATOM 1393 C C . ASP A 1 171 ? 6.481 -6.738 -0.014 1.00 96.56 171 ASP A C 1
ATOM 1395 O O . ASP A 1 171 ? 5.604 -6.128 -0.631 1.00 96.56 171 ASP A O 1
ATOM 1399 N N . HIS A 1 172 ? 7.778 -6.576 -0.251 1.00 95.81 172 HIS A N 1
ATOM 1400 C CA . HIS A 1 172 ? 8.324 -5.775 -1.330 1.00 95.81 172 HIS A CA 1
ATOM 1401 C C . HIS A 1 172 ? 9.203 -6.672 -2.199 1.00 95.81 172 HIS A C 1
ATOM 1403 O O . HIS A 1 172 ? 10.098 -7.343 -1.683 1.00 95.81 172 HIS A O 1
ATOM 1409 N N . LYS A 1 173 ? 8.992 -6.638 -3.513 1.00 95.69 173 LYS A N 1
ATOM 1410 C CA . LYS A 1 173 ? 9.859 -7.269 -4.509 1.00 95.69 173 LYS A CA 1
ATOM 1411 C C . LYS A 1 173 ? 10.542 -6.171 -5.327 1.00 95.69 173 LYS A C 1
ATOM 1413 O O . LYS A 1 173 ? 9.887 -5.316 -5.924 1.00 95.69 173 LYS A O 1
ATOM 1418 N N . THR A 1 174 ? 11.872 -6.163 -5.330 1.00 95.62 174 THR A N 1
ATOM 1419 C CA . THR A 1 174 ? 12.668 -5.301 -6.216 1.00 95.62 174 THR A CA 1
ATOM 1420 C C . THR A 1 174 ? 12.706 -5.921 -7.606 1.00 95.62 174 THR A C 1
ATOM 1422 O O . THR A 1 174 ? 13.096 -7.078 -7.741 1.00 95.62 174 THR A O 1
ATOM 1425 N N . LEU A 1 175 ? 12.302 -5.166 -8.625 1.00 95.19 175 LEU A N 1
ATOM 1426 C CA . LEU A 1 175 ? 12.360 -5.584 -10.026 1.00 95.19 175 LEU A CA 1
ATOM 1427 C C . LEU A 1 175 ? 13.625 -5.000 -10.669 1.00 95.19 175 LEU A C 1
ATOM 1429 O O . LEU A 1 175 ? 14.168 -4.018 -10.166 1.00 95.19 175 LEU A O 1
ATOM 1433 N N . LYS A 1 176 ? 14.079 -5.562 -11.797 1.00 95.00 176 LYS A N 1
ATOM 1434 C CA . LYS A 1 176 ? 15.270 -5.058 -12.514 1.00 95.00 176 LYS A CA 1
ATOM 1435 C C . LYS A 1 176 ? 15.153 -3.569 -12.877 1.00 95.00 176 LYS A C 1
ATOM 1437 O O . LYS A 1 176 ? 16.133 -2.848 -12.763 1.00 95.00 176 LYS A O 1
ATOM 1442 N N . SER A 1 177 ? 13.956 -3.125 -13.257 1.00 95.62 177 SER A N 1
ATOM 1443 C CA . SER A 1 177 ? 13.643 -1.745 -13.656 1.00 95.62 177 SER A CA 1
ATOM 1444 C C . SER A 1 177 ? 12.540 -1.115 -12.795 1.00 95.62 177 SER A C 1
ATOM 1446 O O . SER A 1 177 ? 11.787 -0.266 -13.267 1.00 95.62 177 SER A O 1
ATOM 1448 N N . GLY A 1 178 ? 12.358 -1.572 -11.549 1.00 97.00 178 GLY A N 1
ATOM 1449 C CA . GLY A 1 178 ? 11.204 -1.120 -10.776 1.00 97.00 178 GLY A CA 1
ATOM 1450 C C . GLY A 1 178 ? 11.048 -1.675 -9.366 1.00 97.00 178 GLY A C 1
ATOM 1451 O O . GLY A 1 178 ? 11.949 -2.260 -8.761 1.00 97.00 178 GLY A O 1
ATOM 1452 N N . HIS A 1 179 ? 9.849 -1.492 -8.830 1.00 98.00 179 HIS A N 1
ATOM 1453 C CA . HIS A 1 179 ? 9.459 -1.918 -7.496 1.00 98.00 179 HIS A CA 1
ATOM 1454 C C . HIS A 1 179 ? 8.023 -2.441 -7.498 1.00 98.00 179 HIS A C 1
ATOM 1456 O O . HIS A 1 179 ? 7.135 -1.817 -8.071 1.00 98.00 179 HIS A O 1
ATOM 1462 N N . LYS A 1 180 ? 7.782 -3.566 -6.825 1.00 97.81 180 LYS A N 1
ATOM 1463 C CA . LYS A 1 180 ? 6.454 -4.158 -6.635 1.00 97.81 180 LYS A CA 1
ATOM 1464 C C . LYS A 1 180 ? 6.198 -4.335 -5.145 1.00 97.81 180 LYS A C 1
ATOM 1466 O O . LYS A 1 180 ? 7.047 -4.864 -4.434 1.00 97.81 180 LYS A O 1
ATOM 1471 N N . THR A 1 181 ? 5.042 -3.901 -4.665 1.00 98.25 181 THR A N 1
ATOM 1472 C CA . THR A 1 181 ? 4.612 -4.107 -3.277 1.00 98.25 181 THR A CA 1
ATOM 1473 C C . THR A 1 181 ? 3.280 -4.827 -3.272 1.00 98.25 181 THR A C 1
ATOM 1475 O O . THR A 1 181 ? 2.371 -4.429 -3.998 1.00 98.25 181 THR A O 1
ATOM 1478 N N . ARG A 1 182 ? 3.164 -5.871 -2.447 1.00 97.94 182 ARG A N 1
ATOM 1479 C CA . ARG A 1 182 ? 1.872 -6.483 -2.133 1.00 97.94 182 ARG A CA 1
ATOM 1480 C C . ARG A 1 182 ? 1.416 -5.986 -0.772 1.00 97.94 182 ARG A C 1
ATOM 1482 O O . ARG A 1 182 ? 2.195 -5.942 0.183 1.00 97.94 182 ARG A O 1
ATOM 1489 N N . LEU A 1 183 ? 0.153 -5.616 -0.688 1.00 98.06 183 LEU A N 1
ATOM 1490 C CA . LEU A 1 183 ? -0.508 -5.134 0.503 1.00 98.06 183 LEU A CA 1
ATOM 1491 C C . LEU A 1 183 ? -1.819 -5.897 0.720 1.00 98.06 183 LEU A C 1
ATOM 1493 O O . LEU A 1 183 ? -2.395 -6.469 -0.206 1.00 98.06 183 LEU A O 1
ATOM 1497 N N . TRP A 1 184 ? -2.285 -5.887 1.963 1.00 97.38 184 TRP A N 1
ATOM 1498 C CA . TRP A 1 184 ? -3.556 -6.467 2.391 1.00 97.38 184 TRP A CA 1
ATOM 1499 C C . TRP A 1 184 ? -4.336 -5.459 3.214 1.00 97.38 184 TRP A C 1
ATOM 1501 O O . TRP A 1 184 ? -3.727 -4.691 3.961 1.00 97.38 184 TRP A O 1
ATOM 1511 N N . CYS A 1 185 ? -5.661 -5.477 3.129 1.00 96.88 185 CYS A N 1
ATOM 1512 C CA . CYS A 1 185 ? -6.520 -4.691 3.999 1.00 96.88 185 CYS A CA 1
ATOM 1513 C C . CYS A 1 185 ? -6.144 -4.966 5.451 1.00 96.88 185 CYS A C 1
ATOM 1515 O O . CYS A 1 185 ? -5.999 -6.101 5.910 1.00 96.88 185 CYS A O 1
ATOM 1517 N N . SER A 1 186 ? -5.972 -3.884 6.193 1.00 95.00 186 SER A N 1
ATOM 1518 C CA . SER A 1 186 ? -5.576 -3.938 7.588 1.00 95.00 186 SER A CA 1
ATOM 1519 C C . SER A 1 186 ? -6.632 -4.623 8.440 1.00 95.00 186 SER A C 1
ATOM 1521 O O . SER A 1 186 ? -6.264 -5.110 9.501 1.00 95.00 186 SER A O 1
ATOM 1523 N N . GLN A 1 187 ? -7.900 -4.659 8.006 1.00 95.31 187 GLN A N 1
ATOM 1524 C CA . GLN A 1 187 ? -9.044 -5.289 8.674 1.00 95.31 187 GLN A CA 1
ATOM 1525 C C . GLN A 1 187 ? -9.312 -6.735 8.221 1.00 95.31 187 GLN A C 1
ATOM 1527 O O . GLN A 1 187 ? -10.219 -7.360 8.764 1.00 95.31 187 GLN A O 1
ATOM 1532 N N . ASP A 1 188 ? -8.509 -7.290 7.314 1.00 96.19 188 ASP A N 1
ATOM 1533 C CA . ASP A 1 188 ? -8.683 -8.658 6.825 1.00 96.19 188 ASP A CA 1
ATOM 1534 C C . ASP A 1 188 ? -8.470 -9.693 7.948 1.00 96.19 188 ASP A C 1
ATOM 1536 O O . ASP A 1 188 ? -7.420 -9.736 8.604 1.00 96.19 188 ASP A O 1
ATOM 1540 N N . GLU A 1 189 ? -9.480 -10.528 8.193 1.00 95.81 189 GLU A N 1
ATOM 1541 C CA . GLU A 1 189 ? -9.439 -11.569 9.221 1.00 95.81 189 GLU A CA 1
ATOM 1542 C C . GLU A 1 189 ? -8.420 -12.667 8.903 1.00 95.81 189 GLU A C 1
ATOM 1544 O O . GLU A 1 189 ? -7.677 -13.090 9.794 1.00 95.81 189 GLU A O 1
ATOM 1549 N N . GLY A 1 190 ? -8.306 -13.062 7.631 1.00 94.12 190 GLY A N 1
ATOM 1550 C CA . GLY A 1 190 ? -7.362 -14.089 7.184 1.00 94.12 190 GLY A CA 1
ATOM 1551 C C . GLY A 1 190 ? -5.901 -13.661 7.339 1.00 94.12 190 GLY A C 1
ATOM 1552 O O . GLY A 1 190 ? -4.990 -14.485 7.269 1.00 94.12 190 GLY A O 1
ATOM 1553 N N . ARG A 1 191 ? -5.658 -12.366 7.580 1.00 92.25 191 ARG A N 1
ATOM 1554 C CA . ARG A 1 191 ? -4.326 -11.778 7.787 1.00 92.25 191 ARG A CA 1
ATOM 1555 C C . ARG A 1 191 ? -4.084 -11.337 9.232 1.00 92.25 191 ARG A C 1
ATOM 1557 O O . ARG A 1 191 ? -3.086 -10.669 9.525 1.00 92.25 191 ARG A O 1
ATOM 1564 N N . LYS A 1 192 ? -4.955 -11.727 10.170 1.00 90.44 192 LYS A N 1
ATOM 1565 C CA . LYS A 1 192 ? -4.794 -11.429 11.597 1.00 90.44 192 LYS A CA 1
ATOM 1566 C C . LYS A 1 192 ? -3.518 -12.073 12.142 1.00 90.44 192 LYS A C 1
ATOM 1568 O O . LYS A 1 192 ? -3.391 -13.291 12.242 1.00 90.44 192 LYS A O 1
ATOM 1573 N N . LYS A 1 193 ? -2.577 -11.238 12.589 1.00 88.00 193 LYS A N 1
ATOM 1574 C CA . LYS A 1 193 ? -1.402 -11.712 13.331 1.00 88.00 193 LYS A CA 1
ATOM 1575 C C . LYS A 1 193 ? -1.851 -12.328 14.655 1.00 88.00 193 LYS A C 1
ATOM 1577 O O . LYS A 1 193 ? -2.599 -11.704 15.411 1.00 88.00 193 LYS A O 1
ATOM 1582 N N . LYS A 1 194 ? -1.356 -13.532 14.953 1.00 86.88 194 LYS A N 1
ATOM 1583 C CA . LYS A 1 194 ? -1.550 -14.173 16.260 1.00 86.88 194 LYS A CA 1
ATOM 1584 C C . LYS A 1 194 ? -0.991 -13.253 17.350 1.00 86.88 194 LYS A C 1
ATOM 1586 O O . LYS A 1 194 ? 0.118 -12.727 17.218 1.00 86.88 194 LYS A O 1
ATOM 1591 N N . SER A 1 195 ? -1.761 -13.032 18.416 1.00 84.75 195 SER A N 1
ATOM 1592 C CA . SER A 1 195 ? -1.314 -12.220 19.548 1.00 84.75 195 SER A CA 1
ATOM 1593 C C . SER A 1 195 ? -0.099 -12.881 20.194 1.00 84.75 195 SER A C 1
ATOM 1595 O O . SER A 1 195 ? -0.196 -14.010 20.678 1.00 84.75 195 SER A O 1
ATOM 1597 N N . LYS A 1 196 ? 1.035 -12.181 20.240 1.00 86.94 196 LYS A N 1
ATOM 1598 C CA . LYS A 1 196 ? 2.197 -12.627 21.011 1.00 86.94 196 LYS A CA 1
ATOM 1599 C C . LYS A 1 196 ? 1.980 -12.225 22.467 1.00 86.94 196 LYS A C 1
ATOM 1601 O O . LYS A 1 196 ? 2.301 -11.102 22.846 1.00 86.94 196 LYS A O 1
ATOM 1606 N N . LYS A 1 197 ? 1.372 -13.113 23.260 1.00 87.44 197 LYS A N 1
ATOM 1607 C CA . LYS A 1 197 ? 1.278 -12.918 24.714 1.00 87.44 197 LYS A CA 1
ATOM 1608 C C . LYS A 1 197 ? 2.695 -12.929 25.287 1.00 87.44 197 LYS A C 1
ATOM 1610 O O . LYS A 1 197 ? 3.484 -13.807 24.941 1.00 87.44 197 LYS A O 1
ATOM 1615 N N . SER A 1 198 ? 3.025 -11.949 26.126 1.00 86.81 198 SER A N 1
ATOM 1616 C CA . SER A 1 198 ? 4.301 -11.959 26.843 1.00 86.81 198 SER A CA 1
ATOM 1617 C C . SER A 1 198 ? 4.340 -13.166 27.784 1.00 86.81 198 SER A C 1
ATOM 1619 O O . SER A 1 198 ? 3.358 -13.420 28.480 1.00 86.81 198 SER A O 1
ATOM 1621 N N . GLN A 1 199 ? 5.454 -13.903 27.798 1.00 92.69 199 GLN A N 1
ATOM 1622 C CA . GLN A 1 199 ? 5.690 -15.006 28.742 1.00 92.69 199 GLN A CA 1
ATOM 1623 C C . GLN A 1 199 ? 6.341 -14.536 30.051 1.00 92.69 199 GLN A C 1
ATOM 1625 O O . GLN A 1 199 ? 6.543 -15.334 30.962 1.00 92.69 199 GLN A O 1
ATOM 1630 N N . ASN A 1 200 ? 6.678 -13.249 30.161 1.00 92.19 200 ASN A N 1
ATOM 1631 C CA . ASN A 1 200 ? 7.325 -12.716 31.353 1.00 92.19 200 ASN A CA 1
ATOM 1632 C C . ASN A 1 200 ? 6.340 -12.706 32.530 1.00 92.19 200 ASN A C 1
ATOM 1634 O O . ASN A 1 200 ? 5.269 -12.096 32.453 1.00 92.19 200 ASN A O 1
ATOM 1638 N N . 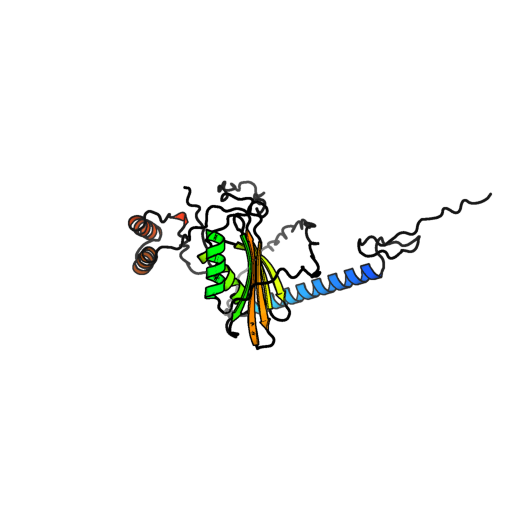VAL A 1 201 ? 6.727 -13.364 33.625 1.00 92.44 201 VAL A N 1
ATOM 1639 C CA . VAL A 1 201 ? 5.956 -13.414 34.874 1.00 92.44 201 VAL A CA 1
ATOM 1640 C C . VAL A 1 201 ? 5.730 -11.985 35.382 1.00 92.44 201 VAL A C 1
ATOM 1642 O O . VAL A 1 201 ? 6.667 -11.195 35.460 1.00 92.44 201 VAL A O 1
ATOM 1645 N N . GLY A 1 202 ? 4.477 -11.636 35.685 1.00 93.06 202 GLY A N 1
ATOM 1646 C CA . GLY A 1 202 ? 4.088 -10.303 36.167 1.00 93.06 202 GLY A CA 1
ATOM 1647 C C . GLY A 1 202 ? 3.706 -9.286 35.082 1.00 93.06 202 GLY A C 1
ATOM 1648 O O . GLY A 1 202 ? 3.230 -8.202 35.417 1.00 93.06 202 GLY A O 1
ATOM 1649 N N . VAL A 1 203 ? 3.838 -9.604 33.786 1.00 91.44 203 VAL A N 1
ATOM 1650 C CA . VAL A 1 203 ? 3.386 -8.695 32.717 1.00 91.44 203 VAL A CA 1
ATOM 1651 C C . VAL A 1 203 ? 1.881 -8.844 32.490 1.00 91.44 203 VAL A C 1
ATOM 1653 O O . VAL A 1 203 ? 1.414 -9.821 31.903 1.00 91.44 203 VAL A O 1
ATOM 1656 N N . LYS A 1 204 ? 1.107 -7.835 32.911 1.00 90.75 204 LYS A N 1
ATOM 1657 C CA . LYS A 1 204 ? -0.321 -7.725 32.583 1.00 90.75 204 LYS A CA 1
ATOM 1658 C C . LYS A 1 204 ? -0.470 -7.437 31.087 1.00 90.75 204 LYS A C 1
ATOM 1660 O O . LYS A 1 204 ? -0.194 -6.328 30.628 1.00 90.75 204 LYS A O 1
ATOM 1665 N N . ASN A 1 205 ? -0.889 -8.439 30.316 1.00 84.88 205 ASN A N 1
ATOM 1666 C CA . ASN A 1 205 ? -1.246 -8.235 28.914 1.00 84.88 205 ASN A CA 1
ATOM 1667 C C . ASN A 1 205 ? -2.454 -7.290 28.860 1.00 84.88 205 ASN A C 1
ATOM 1669 O O . ASN A 1 205 ? -3.433 -7.488 29.577 1.00 84.88 205 ASN A O 1
ATOM 1673 N N . ARG A 1 206 ? -2.372 -6.233 28.049 1.00 80.00 206 ARG A N 1
ATOM 1674 C CA . ARG A 1 206 ? -3.521 -5.352 27.840 1.00 80.00 206 ARG A CA 1
ATOM 1675 C C . ARG A 1 206 ? -4.567 -6.106 27.022 1.00 80.00 206 ARG A C 1
ATOM 1677 O O . ARG A 1 206 ? -4.279 -6.480 25.886 1.00 80.00 206 ARG A O 1
ATOM 1684 N N . ASP A 1 207 ? -5.773 -6.246 27.564 1.00 75.62 207 ASP A N 1
ATOM 1685 C CA . ASP A 1 207 ? -6.968 -6.603 26.793 1.00 75.62 207 ASP A CA 1
ATOM 1686 C C . ASP A 1 207 ? -7.422 -5.384 25.988 1.00 75.62 207 ASP A C 1
ATOM 1688 O O . ASP A 1 207 ? -8.462 -4.775 26.217 1.00 75.62 207 ASP A O 1
ATOM 1692 N N . THR A 1 208 ? -6.586 -4.970 25.040 1.00 75.75 208 THR A N 1
ATOM 1693 C CA . THR A 1 208 ? -7.047 -4.096 23.970 1.00 75.75 208 THR A CA 1
ATOM 1694 C C . THR A 1 208 ? -7.951 -4.930 23.079 1.00 75.75 208 THR A C 1
ATOM 1696 O O . THR A 1 208 ? -7.460 -5.831 22.391 1.00 75.75 208 THR A O 1
ATOM 1699 N N . LEU A 1 209 ? -9.253 -4.632 23.092 1.00 76.19 209 LEU A N 1
ATOM 1700 C CA . LEU 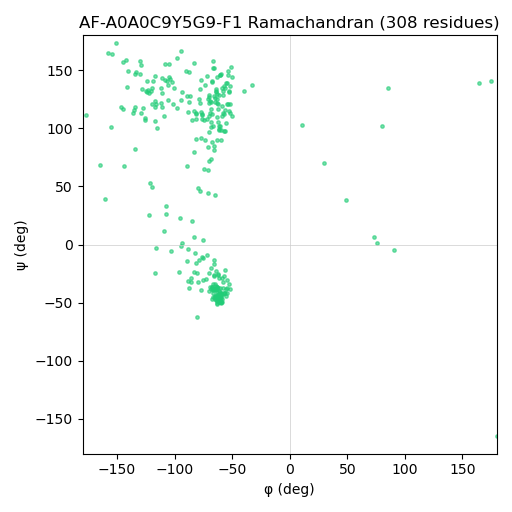A 1 209 ? -10.184 -5.117 22.081 1.00 76.19 209 LEU A CA 1
ATOM 1701 C C . LEU A 1 209 ? -9.578 -4.799 20.714 1.00 76.19 209 LEU A C 1
ATOM 1703 O O . LEU A 1 209 ? -9.391 -3.640 20.343 1.00 76.19 209 LEU A O 1
ATOM 1707 N N . GLY A 1 210 ? -9.156 -5.845 20.007 1.00 82.00 210 GLY A N 1
ATOM 1708 C CA . GLY A 1 210 ? -8.645 -5.689 18.658 1.00 82.00 210 GLY A CA 1
ATOM 1709 C C . GLY A 1 210 ? -9.737 -5.091 17.782 1.00 82.00 210 GLY A C 1
ATOM 1710 O O . GLY A 1 210 ? -10.916 -5.388 17.958 1.00 82.00 210 GLY A O 1
ATOM 1711 N N . MET A 1 211 ? -9.344 -4.265 16.821 1.00 84.81 211 MET A N 1
ATOM 1712 C CA . MET A 1 211 ? -10.276 -3.748 15.825 1.00 84.81 211 MET A CA 1
ATOM 1713 C C . MET A 1 211 ? -11.014 -4.906 15.129 1.00 84.81 211 MET A C 1
ATOM 1715 O O . MET A 1 211 ? -10.395 -5.933 14.813 1.00 84.81 211 MET A O 1
ATOM 1719 N N . LYS A 1 212 ? -12.322 -4.724 14.894 1.00 91.12 212 LYS A N 1
ATOM 1720 C CA . LYS A 1 212 ? -13.180 -5.690 14.194 1.00 91.12 212 LYS A CA 1
ATOM 1721 C C . LYS A 1 212 ? -12.551 -6.075 12.852 1.00 91.12 212 LYS A C 1
ATOM 1723 O O . LYS A 1 212 ? -12.001 -5.226 12.145 1.00 91.12 212 LYS A O 1
ATOM 1728 N N . ARG A 1 213 ? -12.579 -7.372 12.552 1.00 94.12 213 ARG A N 1
ATOM 1729 C CA . ARG A 1 213 ? -12.023 -7.959 11.330 1.00 94.12 213 ARG A CA 1
ATOM 1730 C C . ARG A 1 213 ? -13.148 -8.415 10.414 1.00 94.12 213 ARG A C 1
ATOM 1732 O O . ARG A 1 213 ? -14.243 -8.686 10.899 1.00 94.12 213 ARG A O 1
ATOM 1739 N N . TYR A 1 214 ? -12.855 -8.489 9.122 1.00 96.31 214 TYR A N 1
ATOM 1740 C CA . TYR A 1 214 ? -13.812 -8.873 8.092 1.00 96.31 214 TYR A CA 1
ATOM 1741 C C . TYR A 1 214 ? -13.177 -9.885 7.131 1.00 96.31 214 TYR A C 1
ATOM 1743 O O . TYR A 1 214 ? -11.974 -9.794 6.861 1.00 96.31 214 TYR A O 1
ATOM 1751 N N . PRO A 1 215 ? -13.953 -10.832 6.583 1.00 96.56 215 PRO A N 1
ATOM 1752 C CA . PRO A 1 215 ? -13.462 -11.825 5.633 1.00 96.56 215 PRO A CA 1
ATOM 1753 C C . PRO A 1 215 ? -13.348 -11.247 4.206 1.00 96.56 215 PRO A C 1
ATOM 1755 O O . PRO A 1 215 ? -13.817 -11.857 3.252 1.00 96.56 215 PRO A O 1
ATOM 1758 N N . CYS A 1 216 ? -12.734 -10.068 4.040 1.00 96.12 216 CYS A N 1
ATOM 1759 C CA . CYS A 1 216 ? -12.697 -9.354 2.756 1.00 96.12 216 CYS A CA 1
ATOM 1760 C C . CYS A 1 216 ? -11.717 -9.922 1.721 1.00 96.12 216 CYS A C 1
ATOM 1762 O O . CYS A 1 216 ? -11.780 -9.520 0.562 1.00 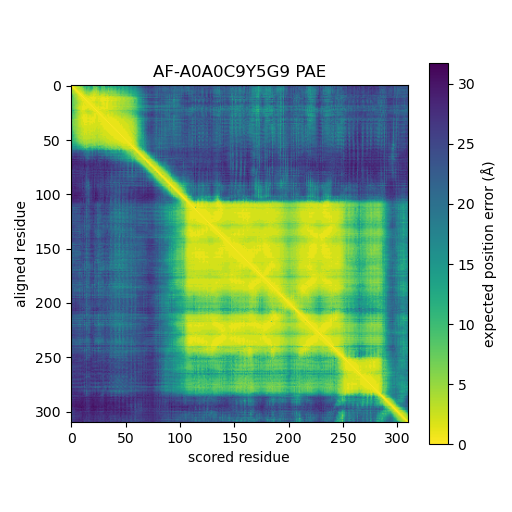96.12 216 CYS A O 1
ATOM 1764 N N . ARG A 1 217 ? -10.828 -10.851 2.114 1.00 95.69 217 ARG A N 1
ATOM 1765 C CA . ARG A 1 217 ? -9.857 -11.530 1.225 1.00 95.69 217 ARG A CA 1
ATOM 1766 C C . ARG A 1 217 ? -9.073 -10.556 0.343 1.00 95.69 217 ARG A C 1
ATOM 1768 O O . ARG A 1 217 ? -8.791 -10.812 -0.822 1.00 95.69 217 ARG A O 1
ATOM 1775 N N . SER A 1 218 ? -8.726 -9.427 0.931 1.00 96.12 218 SER A N 1
ATOM 1776 C CA . SER A 1 218 ? -8.170 -8.287 0.226 1.00 96.12 218 SER A CA 1
ATOM 1777 C C . SER A 1 218 ? -6.775 -8.559 -0.344 1.00 96.12 218 SER A C 1
ATOM 1779 O O . SER A 1 218 ? -5.900 -9.146 0.311 1.00 96.12 218 SER A O 1
ATOM 1781 N N . ARG A 1 219 ? -6.523 -8.048 -1.546 1.00 97.50 219 ARG A N 1
ATOM 1782 C CA . ARG A 1 219 ? -5.212 -8.087 -2.187 1.00 97.50 219 ARG A CA 1
ATOM 1783 C C . ARG A 1 219 ? -4.997 -6.815 -2.986 1.00 97.50 219 ARG A C 1
ATOM 1785 O O . ARG A 1 219 ? -5.679 -6.576 -3.963 1.00 97.50 219 ARG A O 1
ATOM 1792 N N . LEU A 1 220 ? -4.006 -6.024 -2.592 1.00 98.06 220 LEU A N 1
ATOM 1793 C CA . LEU A 1 220 ? -3.572 -4.858 -3.351 1.00 98.06 220 LEU A CA 1
ATOM 1794 C C . LEU A 1 220 ? -2.137 -5.079 -3.811 1.00 98.06 220 LEU A C 1
ATOM 1796 O O . LEU A 1 220 ? -1.234 -5.277 -3.000 1.00 98.06 220 LEU A O 1
ATOM 1800 N N . ILE A 1 221 ? -1.902 -5.049 -5.111 1.00 98.06 221 ILE A N 1
ATOM 1801 C CA . ILE A 1 221 ? -0.577 -5.155 -5.704 1.00 98.06 221 ILE A CA 1
ATOM 1802 C C . ILE A 1 221 ? -0.333 -3.880 -6.483 1.00 98.06 221 ILE A C 1
ATOM 1804 O O . ILE A 1 221 ? -1.062 -3.570 -7.415 1.00 98.06 221 ILE A O 1
ATOM 1808 N N . ILE A 1 222 ? 0.725 -3.167 -6.116 1.00 98.31 222 ILE A N 1
ATOM 1809 C CA . ILE A 1 222 ? 1.157 -1.972 -6.831 1.00 98.31 222 ILE A CA 1
ATOM 1810 C C . ILE A 1 222 ? 2.542 -2.258 -7.382 1.00 98.31 222 ILE A C 1
ATOM 1812 O O . ILE A 1 222 ? 3.467 -2.597 -6.635 1.00 98.31 222 ILE A O 1
ATOM 1816 N N . SER A 1 223 ? 2.691 -2.120 -8.691 1.00 98.25 223 SER A N 1
ATOM 1817 C CA . SER A 1 223 ? 3.977 -2.195 -9.365 1.00 98.25 223 SER A CA 1
ATOM 1818 C C . SER A 1 223 ? 4.279 -0.886 -10.073 1.00 98.25 223 SER A C 1
ATOM 1820 O O . SER A 1 223 ? 3.402 -0.225 -10.612 1.00 98.25 223 SER A O 1
ATOM 1822 N N . CYS A 1 224 ? 5.538 -0.485 -10.010 1.00 98.25 224 CYS A N 1
ATOM 1823 C CA . CYS A 1 224 ? 6.036 0.739 -10.602 1.00 98.25 224 CYS A CA 1
ATOM 1824 C C . CYS A 1 224 ? 7.331 0.390 -11.322 1.00 98.25 224 CYS A C 1
ATOM 1826 O O . CYS A 1 224 ? 8.263 -0.114 -10.688 1.00 98.25 224 CYS A O 1
ATOM 1828 N N . ARG A 1 225 ? 7.361 0.579 -12.640 1.00 97.75 225 ARG A N 1
ATOM 1829 C CA . ARG A 1 225 ? 8.490 0.201 -13.494 1.00 97.75 225 ARG A CA 1
ATOM 1830 C C . ARG A 1 225 ? 8.744 1.248 -14.564 1.00 97.75 225 ARG A C 1
ATOM 1832 O O . ARG A 1 225 ? 7.814 1.891 -15.042 1.00 97.75 225 ARG A O 1
ATOM 1839 N N . GLU A 1 226 ? 9.998 1.377 -14.956 1.00 97.94 226 GLU A N 1
ATOM 1840 C CA . GLU A 1 226 ? 10.388 2.186 -16.105 1.00 97.94 226 GLU A CA 1
ATOM 1841 C C . GLU A 1 226 ? 10.007 1.482 -17.415 1.00 97.94 226 GLU A C 1
ATOM 1843 O O . GLU A 1 226 ? 10.148 0.261 -17.554 1.00 97.94 226 GLU A O 1
ATOM 1848 N N . THR A 1 227 ? 9.475 2.256 -18.355 1.00 97.38 227 THR A N 1
ATOM 1849 C CA . THR A 1 227 ? 9.132 1.835 -19.718 1.00 97.38 227 THR A CA 1
ATOM 1850 C C . THR A 1 227 ? 10.285 2.145 -20.671 1.00 97.38 227 THR A C 1
ATOM 1852 O O . THR A 1 227 ? 11.199 2.894 -20.333 1.00 97.38 227 THR A O 1
ATOM 1855 N N . LYS A 1 228 ? 10.252 1.582 -21.884 1.00 96.94 228 LYS A N 1
ATOM 1856 C CA . LYS A 1 228 ? 11.284 1.848 -22.903 1.00 96.94 228 LYS A CA 1
ATOM 1857 C C . LYS A 1 228 ? 11.328 3.319 -23.329 1.00 96.94 228 LYS A C 1
ATOM 1859 O O . LYS A 1 228 ? 12.386 3.794 -23.720 1.00 96.94 228 LYS A O 1
ATOM 1864 N N . ASP A 1 229 ? 10.211 4.024 -23.184 1.00 96.81 229 ASP A N 1
ATOM 1865 C CA . ASP A 1 229 ? 10.054 5.429 -23.566 1.00 96.81 229 ASP A CA 1
ATOM 1866 C C . ASP A 1 229 ? 10.566 6.400 -22.485 1.00 96.81 229 ASP A C 1
ATOM 1868 O O . ASP A 1 229 ? 10.359 7.607 -22.575 1.00 96.81 229 ASP A O 1
ATOM 1872 N N . GLY A 1 230 ? 11.190 5.888 -21.415 1.00 95.81 230 GLY A N 1
ATOM 1873 C CA . GLY A 1 230 ? 11.638 6.692 -20.273 1.00 95.81 230 GLY A CA 1
ATOM 1874 C C . GLY A 1 230 ? 10.497 7.181 -19.372 1.00 95.81 230 GLY A C 1
ATOM 1875 O O . GLY A 1 230 ? 10.724 7.943 -18.435 1.00 95.81 230 GLY A O 1
ATOM 1876 N N . LEU A 1 231 ? 9.258 6.746 -19.620 1.00 97.50 231 LEU A N 1
ATOM 1877 C CA . LEU A 1 231 ? 8.123 6.987 -18.729 1.00 97.50 231 LEU A CA 1
ATOM 1878 C C . LEU A 1 231 ? 8.094 5.951 -17.606 1.00 97.50 231 LEU A C 1
ATOM 1880 O O . LEU A 1 231 ? 8.581 4.829 -17.746 1.00 97.50 231 LEU A O 1
ATOM 1884 N N . THR A 1 232 ? 7.463 6.296 -16.490 1.00 97.94 232 THR A N 1
ATOM 1885 C CA . THR A 1 232 ? 7.206 5.357 -15.396 1.00 97.94 232 THR A CA 1
ATOM 1886 C C . THR A 1 232 ? 5.779 4.824 -15.507 1.00 97.94 232 THR A C 1
ATOM 1888 O O . THR A 1 232 ? 4.828 5.592 -15.379 1.00 97.94 232 THR A O 1
ATOM 1891 N N . LYS A 1 233 ? 5.613 3.512 -15.712 1.00 98.00 233 LYS A N 1
ATOM 1892 C CA . LYS A 1 233 ? 4.310 2.831 -15.670 1.00 98.00 233 LYS A CA 1
ATOM 1893 C C . LYS A 1 233 ? 4.001 2.406 -14.237 1.00 98.00 233 LYS A C 1
ATOM 1895 O O . LYS A 1 233 ? 4.773 1.655 -13.630 1.00 98.00 233 LYS A O 1
ATOM 1900 N N . VAL A 1 234 ? 2.866 2.863 -13.718 1.00 98.38 234 VAL A N 1
ATOM 1901 C CA . VAL A 1 234 ? 2.291 2.433 -12.441 1.00 98.38 234 VAL A CA 1
ATOM 1902 C C . VAL A 1 234 ? 1.101 1.535 -12.745 1.00 98.38 234 VAL A C 1
ATOM 1904 O O . VAL A 1 234 ? 0.197 1.928 -13.468 1.00 98.38 234 VAL A O 1
ATOM 1907 N N . ALA A 1 235 ? 1.127 0.323 -12.210 1.00 98.19 235 ALA A N 1
ATOM 1908 C CA . ALA A 1 235 ? 0.129 -0.710 -12.428 1.00 98.19 235 ALA A CA 1
ATOM 1909 C C . ALA A 1 235 ? -0.408 -1.189 -11.082 1.00 98.19 235 ALA A C 1
ATOM 1911 O O . ALA A 1 235 ? 0.374 -1.471 -10.163 1.00 98.19 235 ALA A O 1
ATOM 1912 N N . VAL A 1 236 ? -1.727 -1.273 -10.971 1.00 98.25 236 VAL A N 1
ATOM 1913 C CA . VAL A 1 236 ? -2.443 -1.608 -9.745 1.00 98.25 236 VAL A CA 1
ATOM 1914 C C . VAL A 1 236 ? -3.409 -2.743 -10.027 1.00 98.25 236 VAL A C 1
ATOM 1916 O O . VAL A 1 236 ? -4.161 -2.719 -10.993 1.00 98.25 236 VAL A O 1
ATOM 1919 N N . HIS A 1 237 ? -3.394 -3.721 -9.135 1.00 97.88 237 HIS A N 1
ATOM 1920 C CA . HIS A 1 237 ? -4.345 -4.817 -9.101 1.00 97.88 237 HIS A CA 1
ATOM 1921 C C . HIS A 1 237 ? -4.914 -4.873 -7.688 1.00 97.88 237 HIS A C 1
ATOM 1923 O O . HIS A 1 237 ? -4.159 -5.041 -6.724 1.00 97.88 237 HIS A O 1
ATOM 1929 N N . LEU A 1 238 ? -6.217 -4.666 -7.566 1.00 97.94 238 LEU A N 1
ATOM 1930 C CA . LEU A 1 238 ? -6.929 -4.520 -6.310 1.00 97.94 238 LEU A CA 1
ATOM 1931 C C . LEU A 1 238 ? -8.132 -5.464 -6.283 1.00 97.94 238 LEU A C 1
ATOM 1933 O O . LEU A 1 238 ? -9.084 -5.258 -7.018 1.00 97.94 238 LEU A O 1
ATOM 1937 N N . ASP A 1 239 ? -8.084 -6.451 -5.395 1.00 97.38 239 ASP A N 1
ATOM 1938 C CA . ASP A 1 239 ? -9.185 -7.361 -5.084 1.00 97.38 239 ASP A CA 1
ATOM 1939 C C . ASP A 1 239 ? -9.688 -7.076 -3.656 1.00 97.38 239 ASP A C 1
ATOM 1941 O O . ASP A 1 239 ? -8.883 -6.989 -2.714 1.00 97.38 239 ASP A O 1
ATOM 1945 N N . HIS A 1 240 ? -10.999 -6.922 -3.467 1.00 96.62 240 HIS A N 1
ATOM 1946 C CA . HIS A 1 240 ? -11.633 -6.675 -2.172 1.00 96.62 240 HIS A CA 1
ATOM 1947 C C . HIS A 1 240 ? -13.105 -7.129 -2.158 1.00 96.62 240 HIS A C 1
ATOM 1949 O O . HIS A 1 240 ? -13.988 -6.407 -2.605 1.00 96.62 240 HIS A O 1
ATOM 1955 N N . HIS A 1 241 ? -13.381 -8.294 -1.564 1.00 92.38 241 HIS A N 1
ATOM 1956 C CA . HIS A 1 241 ? -14.663 -8.999 -1.727 1.00 92.38 241 HIS A CA 1
ATOM 1957 C C . HIS A 1 241 ? -15.773 -8.639 -0.728 1.00 92.38 241 HIS A C 1
ATOM 1959 O O . HIS A 1 241 ? -16.913 -9.056 -0.907 1.00 92.38 241 HIS A O 1
ATOM 1965 N N . ALA A 1 242 ? -15.464 -7.951 0.375 1.00 92.31 242 ALA A N 1
ATOM 1966 C CA . ALA A 1 242 ? -16.467 -7.656 1.402 1.00 92.31 242 ALA A CA 1
ATOM 1967 C C . ALA A 1 242 ? -16.364 -6.216 1.892 1.00 92.31 242 ALA A C 1
ATOM 1969 O O . ALA A 1 242 ? -15.396 -5.858 2.571 1.00 92.31 242 ALA A O 1
ATOM 1970 N N . LYS A 1 243 ? -17.388 -5.413 1.598 1.00 93.06 243 LYS A N 1
ATOM 1971 C CA . LYS A 1 243 ? -17.533 -4.049 2.114 1.00 93.06 243 LYS A CA 1
ATOM 1972 C C . LYS A 1 243 ? -17.560 -4.046 3.641 1.00 93.06 243 LYS A C 1
ATOM 1974 O O . LYS A 1 243 ? -18.248 -4.847 4.276 1.00 93.06 243 LYS A O 1
ATOM 1979 N N . HIS A 1 244 ? -16.811 -3.134 4.248 1.00 93.06 244 HIS A N 1
ATOM 1980 C CA . HIS A 1 244 ? -16.772 -3.006 5.700 1.00 93.06 244 HIS A CA 1
ATOM 1981 C C . HIS A 1 244 ? -16.483 -1.578 6.148 1.00 93.06 244 HIS A C 1
ATOM 1983 O O . HIS A 1 244 ? -16.200 -0.703 5.338 1.00 93.06 244 HIS A O 1
ATOM 1989 N N . VAL A 1 245 ? -16.563 -1.341 7.462 1.00 90.00 245 VAL A N 1
ATOM 1990 C CA . VAL A 1 245 ? -16.373 -0.011 8.055 1.00 90.00 245 VAL A CA 1
ATOM 1991 C C . VAL A 1 245 ? -15.038 0.576 7.602 1.00 90.00 245 VAL A C 1
ATOM 1993 O O . VAL A 1 245 ? -13.987 -0.029 7.841 1.00 90.00 245 VAL A O 1
ATOM 1996 N N . HIS A 1 246 ? -15.110 1.734 6.946 1.00 89.75 246 HIS A N 1
ATOM 1997 C CA . HIS A 1 246 ? -13.952 2.466 6.452 1.00 89.75 246 HIS A CA 1
ATOM 1998 C C . HIS A 1 246 ? -13.100 2.978 7.613 1.00 89.75 246 HIS A C 1
ATOM 2000 O O . HIS A 1 246 ? -13.600 3.282 8.700 1.00 89.75 246 HIS A O 1
ATOM 2006 N N . TYR A 1 247 ? -11.802 3.125 7.366 1.00 83.12 247 TYR A N 1
ATOM 2007 C CA . TYR A 1 247 ? -10.968 3.928 8.241 1.00 83.12 247 TYR A CA 1
ATOM 2008 C C . TYR A 1 247 ? -11.360 5.385 8.072 1.00 83.12 247 TYR A C 1
ATOM 2010 O O . TYR A 1 247 ? -11.131 5.981 7.022 1.00 83.12 247 TYR A O 1
ATOM 2018 N N . VAL A 1 248 ? -11.918 5.959 9.129 1.00 74.81 248 VAL A N 1
ATOM 2019 C CA . VAL A 1 248 ? -12.025 7.408 9.232 1.00 74.81 248 VAL A CA 1
ATOM 2020 C C . VAL A 1 248 ? -10.614 7.938 9.450 1.00 74.81 248 VAL A C 1
ATOM 2022 O O . VAL A 1 248 ? -9.876 7.426 10.301 1.00 74.81 248 VAL A O 1
ATOM 2025 N N . ASP A 1 249 ? -10.211 8.917 8.644 1.00 72.12 249 ASP A N 1
ATOM 2026 C CA . ASP A 1 249 ? -8.974 9.631 8.908 1.00 72.12 249 ASP A CA 1
ATOM 2027 C C . ASP A 1 249 ? -9.129 10.361 10.244 1.00 72.12 249 ASP A C 1
ATOM 2029 O O . ASP A 1 249 ? -9.904 11.302 10.378 1.00 72.12 249 ASP A O 1
ATOM 2033 N N . VAL A 1 250 ? -8.408 9.880 11.252 1.00 69.94 250 VAL A N 1
ATOM 2034 C CA . VAL A 1 250 ? -8.346 10.490 12.585 1.00 69.94 250 VAL A CA 1
ATOM 2035 C C . VAL A 1 250 ? -7.300 11.605 12.637 1.00 69.94 250 VAL A C 1
ATOM 2037 O O . VAL A 1 250 ? -6.789 11.931 13.712 1.00 69.94 250 VAL A O 1
ATOM 2040 N N . SER A 1 251 ? -6.917 12.155 11.480 1.00 77.25 251 SER A N 1
ATOM 2041 C CA . SER A 1 251 ? -6.054 13.321 11.428 1.00 77.25 251 SER A CA 1
ATOM 2042 C C . SER A 1 251 ? -6.666 14.449 12.252 1.00 77.25 251 SER A C 1
ATOM 2044 O O . SER A 1 251 ? -7.877 14.667 12.305 1.00 77.25 251 SER A O 1
ATOM 2046 N N . MET A 1 252 ? -5.796 15.136 12.986 1.00 79.31 252 MET A N 1
ATOM 2047 C CA . MET A 1 252 ? -6.214 16.232 13.838 1.00 79.31 252 MET A CA 1
ATOM 2048 C C . MET A 1 252 ? -6.796 17.339 12.942 1.00 79.31 252 MET A C 1
ATOM 2050 O O . MET A 1 252 ? -6.087 17.780 12.030 1.00 79.31 252 MET A O 1
ATOM 2054 N N . PRO A 1 253 ? -8.040 17.802 13.183 1.00 87.75 253 PRO A N 1
ATOM 2055 C CA . PRO A 1 253 ? -8.634 18.884 12.408 1.00 87.75 253 PRO A CA 1
ATOM 2056 C C . PRO A 1 253 ? -7.683 20.080 12.323 1.00 87.75 253 PRO A C 1
ATOM 2058 O O . PRO A 1 253 ? -6.984 20.386 13.291 1.00 87.75 253 PRO A O 1
ATOM 2061 N N . ALA A 1 254 ? -7.659 20.792 11.193 1.00 87.44 254 ALA A N 1
ATOM 2062 C CA . ALA A 1 254 ? -6.736 21.916 11.003 1.00 87.44 254 ALA A CA 1
ATOM 2063 C C . ALA A 1 254 ? -6.850 22.966 12.126 1.00 87.44 254 ALA A C 1
ATOM 2065 O O . ALA A 1 254 ? -5.838 23.474 12.605 1.00 87.44 254 ALA A O 1
ATOM 2066 N N . GLY A 1 255 ? -8.068 23.222 12.616 1.00 91.06 255 GLY A N 1
ATOM 2067 C CA . GLY A 1 255 ? -8.282 24.098 13.768 1.00 91.06 255 GLY A CA 1
ATOM 2068 C C . GLY A 1 255 ? -7.661 23.562 15.065 1.00 91.06 255 GLY A C 1
ATOM 2069 O O . GLY A 1 255 ? -7.044 24.325 15.801 1.00 91.06 255 GLY A O 1
ATOM 2070 N N . ALA A 1 256 ? -7.719 22.251 15.317 1.00 89.31 256 ALA A N 1
ATOM 2071 C CA . ALA A 1 256 ? -7.053 21.632 16.464 1.00 89.31 256 ALA A CA 1
ATOM 2072 C C . ALA A 1 256 ? -5.519 21.716 16.347 1.00 89.31 256 ALA A C 1
ATOM 2074 O O . ALA A 1 256 ? -4.845 22.013 17.333 1.0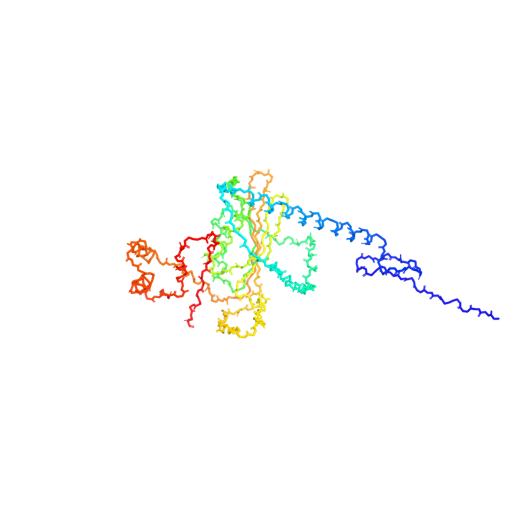0 89.31 256 ALA A O 1
ATOM 2075 N N . LEU A 1 257 ? -4.963 21.544 15.140 1.00 88.31 257 LEU A N 1
ATOM 2076 C CA . LEU A 1 257 ? -3.531 21.754 14.887 1.00 88.31 257 LEU A CA 1
ATOM 2077 C C . LEU A 1 257 ? -3.105 23.205 15.143 1.00 88.31 257 LEU A C 1
ATOM 2079 O O . LEU A 1 257 ? -2.017 23.430 15.671 1.00 88.31 257 LEU A O 1
ATOM 2083 N N . ASN A 1 258 ? -3.948 24.180 14.800 1.00 92.88 258 ASN A N 1
ATOM 2084 C CA . ASN A 1 258 ? -3.675 25.591 15.073 1.00 92.88 258 ASN A CA 1
ATOM 2085 C C . ASN A 1 258 ? -3.673 25.879 16.579 1.00 92.88 258 ASN A C 1
ATOM 2087 O O . ASN A 1 258 ? -2.707 26.459 17.069 1.00 92.88 258 ASN A O 1
ATOM 2091 N N . ILE A 1 259 ? -4.657 25.363 17.328 1.00 92.12 259 ILE A N 1
ATOM 2092 C CA . ILE A 1 259 ? -4.671 25.457 18.799 1.00 92.12 259 ILE A CA 1
ATOM 2093 C C . ILE A 1 259 ? -3.380 24.872 19.381 1.00 92.12 259 ILE A C 1
ATOM 2095 O O . ILE A 1 259 ? -2.766 25.480 20.257 1.00 92.12 259 ILE A O 1
ATOM 2099 N N . VAL A 1 260 ? -2.938 23.713 18.884 1.00 89.69 260 VAL A N 1
ATOM 2100 C CA . VAL A 1 260 ? -1.675 23.102 19.312 1.00 89.69 260 VAL A CA 1
ATOM 2101 C C . VAL A 1 260 ? -0.490 24.022 19.018 1.00 89.69 260 VAL A C 1
ATOM 2103 O O . VAL A 1 260 ? 0.292 24.281 19.926 1.00 89.69 260 VAL A O 1
ATOM 2106 N N . ARG A 1 261 ? -0.363 24.552 17.795 1.00 90.44 261 ARG A N 1
ATOM 2107 C CA . ARG A 1 261 ? 0.755 25.430 17.399 1.00 90.44 261 ARG A CA 1
ATOM 2108 C C . ARG A 1 261 ? 0.826 26.710 18.227 1.00 90.44 261 ARG A C 1
ATOM 2110 O O . ARG A 1 261 ? 1.907 27.071 18.667 1.00 90.44 261 ARG A O 1
ATOM 2117 N N . GLU A 1 262 ? -0.306 27.362 18.461 1.00 95.75 262 GLU A N 1
ATOM 2118 C CA . GLU A 1 262 ? -0.371 28.627 19.203 1.00 95.75 262 GLU A CA 1
ATOM 2119 C C . GLU A 1 262 ? -0.067 28.463 20.698 1.00 95.75 262 GLU A C 1
ATOM 2121 O O . GLU A 1 262 ? 0.332 29.416 21.360 1.00 95.75 262 GLU A O 1
ATOM 2126 N N . ASN A 1 263 ? -0.273 27.264 21.253 1.00 93.00 263 ASN A N 1
ATOM 2127 C CA . ASN A 1 263 ? -0.215 27.040 22.698 1.00 93.00 263 ASN A CA 1
ATOM 2128 C C . ASN A 1 263 ? 0.915 26.095 23.143 1.00 93.00 263 ASN A C 1
ATOM 2130 O O . ASN A 1 263 ? 1.079 25.901 24.347 1.00 93.00 263 ASN A O 1
ATOM 2134 N N . VAL A 1 264 ? 1.693 25.517 22.217 1.00 93.19 264 VAL A N 1
ATOM 2135 C CA . VAL A 1 264 ? 2.726 24.504 22.528 1.00 93.19 264 VAL A CA 1
ATOM 2136 C C . VAL A 1 264 ? 3.836 25.021 23.447 1.00 93.19 264 VAL A C 1
ATOM 2138 O O . VAL A 1 264 ? 4.417 24.243 24.197 1.00 93.19 264 VAL A O 1
ATOM 2141 N N . GLU A 1 265 ? 4.124 26.322 23.407 1.00 94.06 265 GLU A N 1
ATOM 2142 C CA . GLU A 1 265 ? 5.170 26.945 24.229 1.00 94.06 265 GLU A CA 1
ATOM 2143 C C . GLU A 1 265 ? 4.708 27.231 25.666 1.00 94.06 265 GLU A C 1
ATOM 2145 O O . GLU A 1 265 ? 5.533 27.291 26.576 1.00 94.06 265 GLU A O 1
ATOM 2150 N N . TRP A 1 266 ? 3.396 27.378 25.882 1.00 94.12 266 TRP A N 1
ATOM 2151 C CA . TRP A 1 266 ? 2.838 27.941 27.118 1.00 94.12 266 TRP A CA 1
ATOM 2152 C C . TRP A 1 266 ? 1.966 26.966 27.910 1.00 94.12 266 TRP A C 1
ATOM 2154 O O . TRP A 1 266 ? 1.802 27.129 29.118 1.00 94.12 266 TRP A O 1
ATOM 2164 N N . LEU A 1 267 ? 1.383 25.959 27.255 1.00 92.25 267 LEU A N 1
ATOM 2165 C CA . LEU A 1 267 ? 0.507 24.986 27.899 1.00 92.25 267 LEU A CA 1
ATOM 2166 C C . LEU A 1 267 ? 1.198 23.637 28.060 1.00 92.25 267 LEU A C 1
ATOM 2168 O O . LEU A 1 267 ? 1.875 23.132 27.167 1.00 92.25 267 LEU A O 1
ATOM 2172 N N . THR A 1 268 ? 0.951 22.995 29.200 1.00 90.81 268 THR A N 1
ATOM 2173 C CA . THR A 1 268 ? 1.316 21.588 29.366 1.00 90.81 268 THR A CA 1
ATOM 2174 C C . THR A 1 268 ? 0.477 20.716 28.423 1.00 90.81 268 THR A C 1
ATOM 2176 O O . THR A 1 268 ? -0.675 21.060 28.134 1.00 90.81 268 THR A O 1
ATOM 2179 N N . PRO A 1 269 ? 0.980 19.552 27.974 1.00 86.69 269 PRO A N 1
ATOM 2180 C CA . PRO A 1 269 ? 0.219 18.659 27.099 1.00 86.69 269 PRO A CA 1
ATOM 2181 C C . PRO A 1 269 ? -1.173 18.284 27.638 1.00 86.69 269 PRO A C 1
ATOM 2183 O O . PRO A 1 269 ? -2.109 18.172 26.855 1.00 86.69 269 PRO A O 1
ATOM 2186 N N . VAL A 1 270 ? -1.350 18.154 28.960 1.00 88.75 270 VAL A N 1
ATOM 2187 C CA . VAL A 1 270 ? -2.666 17.874 29.570 1.00 88.75 270 VAL A CA 1
ATOM 2188 C C . VAL A 1 270 ? -3.643 19.032 29.340 1.00 88.75 270 VAL A C 1
ATOM 2190 O O . VAL A 1 270 ? -4.781 18.810 28.928 1.00 88.75 270 VAL A O 1
ATOM 2193 N N . MET A 1 271 ? -3.192 20.273 29.541 1.00 91.44 271 MET A N 1
ATOM 2194 C CA . MET A 1 271 ? -4.008 21.466 29.295 1.00 91.44 271 MET A CA 1
ATOM 2195 C C . MET A 1 271 ? -4.275 21.682 27.802 1.00 91.44 271 MET A C 1
ATOM 2197 O O . MET A 1 271 ? -5.376 22.082 27.431 1.00 91.44 271 MET A O 1
ATOM 2201 N N . MET A 1 272 ? -3.299 21.377 26.939 1.00 91.50 272 MET A N 1
ATOM 2202 C CA . MET A 1 272 ? -3.487 21.415 25.487 1.00 91.50 272 MET A CA 1
ATOM 2203 C C . MET A 1 272 ? -4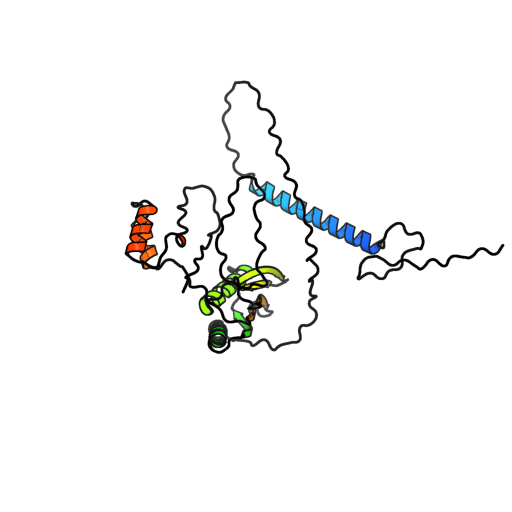.573 20.442 25.036 1.00 91.50 272 MET A C 1
ATOM 2205 O O . MET A 1 272 ? -5.437 20.827 24.255 1.00 91.50 272 MET A O 1
ATOM 2209 N N . VAL A 1 273 ? -4.554 19.200 25.536 1.00 87.75 273 VAL A N 1
ATOM 2210 C CA . VAL A 1 273 ? -5.581 18.202 25.214 1.00 87.75 273 VAL A CA 1
ATOM 2211 C C . VAL A 1 273 ? -6.953 18.708 25.640 1.00 87.75 273 VAL A C 1
ATOM 2213 O O . VAL A 1 273 ? -7.843 18.754 24.801 1.00 87.75 273 VAL A O 1
ATOM 2216 N N . ALA A 1 274 ? -7.115 19.186 26.877 1.00 92.00 274 ALA A N 1
ATOM 2217 C CA . ALA A 1 274 ? -8.391 19.738 27.337 1.00 92.00 274 ALA A CA 1
ATOM 2218 C C . ALA A 1 274 ? -8.886 20.896 26.446 1.00 92.00 274 ALA A C 1
ATOM 2220 O O . ALA A 1 274 ? -10.061 20.940 26.086 1.00 92.00 274 ALA A O 1
ATOM 2221 N N . LYS A 1 275 ? -7.986 21.798 26.029 1.00 93.31 275 LYS A N 1
ATOM 2222 C CA . LYS A 1 275 ? -8.317 22.930 25.148 1.00 93.31 275 LYS A CA 1
ATOM 2223 C C . LYS A 1 275 ? -8.724 22.481 23.741 1.00 93.31 275 LYS A C 1
ATOM 2225 O O . LYS A 1 275 ? -9.682 23.012 23.188 1.00 93.31 275 LYS A O 1
ATOM 2230 N N . VAL A 1 276 ? -8.031 21.492 23.172 1.00 90.50 276 VAL A N 1
ATOM 2231 C CA . VAL A 1 276 ? -8.394 20.900 21.874 1.00 90.50 276 VAL A CA 1
ATOM 2232 C C . VAL A 1 276 ? -9.740 20.190 21.966 1.00 90.50 276 VAL A C 1
ATOM 2234 O O . VAL A 1 276 ? -10.579 20.401 21.103 1.00 90.50 276 VAL A O 1
ATOM 2237 N N . GLN A 1 277 ? -9.975 19.405 23.017 1.00 92.44 277 GLN A N 1
ATOM 2238 C CA . GLN A 1 277 ? -11.230 18.674 23.212 1.00 92.44 277 GLN A CA 1
ATOM 2239 C C . GLN A 1 277 ? -12.425 19.599 23.454 1.00 92.44 277 GLN A C 1
ATOM 2241 O O . GLN A 1 277 ? -13.522 19.307 22.996 1.00 92.44 277 GLN A O 1
ATOM 2246 N N . ALA A 1 278 ? -12.218 20.738 24.120 1.00 94.81 278 ALA A N 1
ATOM 2247 C CA . ALA A 1 278 ? -13.260 21.746 24.287 1.00 94.81 278 ALA A CA 1
ATOM 2248 C C . ALA A 1 278 ? -13.705 22.357 22.945 1.00 94.81 278 ALA A C 1
ATOM 2250 O O . ALA A 1 278 ? -14.883 22.649 22.770 1.00 94.81 278 ALA A O 1
ATOM 2251 N N . ALA A 1 279 ? -12.776 22.538 21.998 1.00 94.44 279 ALA A N 1
ATOM 2252 C CA . ALA A 1 279 ? -13.077 23.052 20.659 1.00 94.44 279 ALA A CA 1
ATOM 2253 C C . ALA A 1 279 ? -13.523 21.955 19.673 1.00 94.44 279 ALA A C 1
ATOM 2255 O O . ALA A 1 279 ? -14.283 22.230 18.748 1.00 94.44 279 ALA A O 1
ATOM 2256 N N . PHE A 1 280 ? -13.052 20.721 19.868 1.00 90.88 280 PHE A N 1
ATOM 2257 C CA . PHE A 1 280 ? -13.300 19.564 19.009 1.00 90.88 280 PHE A CA 1
ATOM 2258 C C . PHE A 1 280 ? -13.657 18.341 19.874 1.00 90.88 280 PHE A C 1
ATOM 2260 O O . PHE A 1 280 ? -12.781 17.512 20.142 1.00 90.88 280 PHE A O 1
ATOM 2267 N N . PRO A 1 281 ? -14.925 18.210 20.314 1.00 88.06 281 PRO A N 1
ATOM 2268 C CA . PRO A 1 281 ? -15.354 17.161 21.247 1.00 88.06 281 PRO A CA 1
ATOM 2269 C C . PRO A 1 281 ? -15.109 15.732 20.745 1.00 88.06 281 PRO A C 1
ATOM 2271 O O . PRO A 1 281 ? -14.855 14.832 21.543 1.00 88.06 281 PRO A O 1
ATOM 2274 N N . ASP A 1 282 ? -15.116 15.536 19.425 1.00 82.38 282 ASP A N 1
ATOM 2275 C CA . ASP A 1 282 ? -14.902 14.232 18.784 1.00 82.38 282 ASP A CA 1
ATOM 2276 C C . ASP A 1 282 ? -13.427 13.785 18.788 1.00 82.38 282 ASP A C 1
ATOM 2278 O O . ASP A 1 282 ? -13.109 12.625 18.510 1.00 82.38 282 ASP A O 1
ATOM 2282 N N . VAL A 1 283 ? -12.495 14.685 19.124 1.00 82.00 283 VAL A N 1
ATOM 2283 C CA . VAL A 1 283 ? -11.075 14.349 19.263 1.00 82.00 283 VAL A CA 1
ATOM 2284 C C . VAL A 1 283 ? -10.857 13.730 20.641 1.00 82.00 283 VAL A C 1
ATOM 2286 O O . VAL A 1 283 ? -10.949 14.385 21.677 1.00 82.00 283 VAL A O 1
ATOM 2289 N N . THR A 1 284 ? -10.519 12.446 20.693 1.00 77.12 284 THR A N 1
ATOM 2290 C CA . THR A 1 284 ? -10.238 11.775 21.971 1.00 77.12 284 THR A CA 1
ATOM 2291 C C . THR A 1 284 ? -8.764 11.928 22.363 1.00 77.12 284 THR A C 1
ATOM 2293 O O . THR A 1 284 ? -7.869 11.963 21.522 1.00 77.12 284 THR A O 1
ATOM 2296 N N . ALA A 1 285 ? -8.451 11.975 23.660 1.00 66.31 285 ALA A N 1
ATOM 2297 C CA . ALA A 1 285 ? -7.061 12.056 24.133 1.00 66.31 285 ALA A CA 1
ATOM 2298 C C . ALA A 1 285 ? -6.177 10.896 23.613 1.00 66.31 285 ALA A C 1
ATOM 2300 O O . ALA A 1 285 ? -4.958 11.028 23.520 1.00 66.31 285 ALA A O 1
ATOM 2301 N N . GLY A 1 286 ? -6.800 9.775 23.228 1.00 61.19 286 GLY A N 1
ATOM 2302 C CA . GLY A 1 286 ? -6.150 8.603 22.650 1.00 61.19 286 GLY A CA 1
ATOM 2303 C C . GLY A 1 286 ? -5.787 8.700 21.165 1.00 61.19 286 GLY A C 1
ATOM 2304 O O . GLY A 1 286 ? -5.016 7.859 20.725 1.00 61.19 286 GLY A O 1
ATOM 2305 N N . THR A 1 287 ? -6.287 9.676 20.390 1.00 48.88 287 THR A N 1
ATOM 2306 C CA . THR A 1 287 ? -5.815 9.950 19.007 1.00 48.88 287 THR A CA 1
ATOM 2307 C C . THR A 1 287 ? -4.558 10.816 18.987 1.00 48.88 287 THR A C 1
ATOM 2309 O O . THR A 1 287 ? -3.760 10.769 18.050 1.00 48.88 287 THR A O 1
ATOM 2312 N N . SER A 1 288 ? -4.344 11.582 20.053 1.00 45.94 288 SER A N 1
ATOM 2313 C CA . SER A 1 288 ? -3.236 12.513 20.192 1.00 45.94 288 SER A CA 1
ATOM 2314 C C . SER A 1 288 ? -1.991 11.772 20.659 1.00 45.94 288 SER A C 1
ATOM 2316 O O . SER A 1 288 ? -1.603 11.837 21.821 1.00 45.94 288 SER A O 1
ATOM 2318 N N . GLY A 1 289 ? -1.308 11.097 19.736 1.00 45.44 289 GLY A N 1
ATOM 2319 C CA . GLY A 1 289 ? 0.080 10.660 19.907 1.00 45.44 289 GLY A CA 1
ATOM 2320 C C . GLY A 1 289 ? 1.060 11.837 20.028 1.00 45.44 289 GLY A C 1
ATOM 2321 O O . GLY A 1 289 ? 2.132 11.804 19.431 1.00 45.44 289 GLY A O 1
ATOM 2322 N N . LEU A 1 290 ? 0.705 12.882 20.783 1.00 43.00 290 LEU A N 1
ATOM 2323 C CA . LEU A 1 290 ? 1.547 13.992 21.217 1.00 43.00 290 LEU A CA 1
ATOM 2324 C C . LEU A 1 290 ? 2.540 13.457 22.257 1.00 43.00 290 LEU A C 1
ATOM 2326 O O . LEU A 1 290 ? 2.540 13.822 23.428 1.00 43.00 290 LEU A O 1
ATOM 2330 N N . THR A 1 291 ? 3.411 12.547 21.823 1.00 41.72 291 THR A N 1
ATOM 2331 C CA . THR A 1 291 ? 4.667 12.324 22.530 1.00 41.72 291 THR A CA 1
ATOM 2332 C C . THR A 1 291 ? 5.528 13.534 22.199 1.00 41.72 291 THR A C 1
ATOM 2334 O O . THR A 1 291 ? 6.195 13.560 21.165 1.00 41.72 291 THR A O 1
ATOM 2337 N N . LEU A 1 292 ? 5.437 14.580 23.025 1.00 38.59 292 LEU A N 1
ATOM 2338 C CA . LEU A 1 292 ? 6.363 15.708 22.979 1.00 38.59 292 LEU A CA 1
ATOM 2339 C C . LEU A 1 292 ? 7.778 15.132 23.036 1.00 38.59 292 LEU A C 1
ATOM 2341 O O . LEU A 1 292 ? 8.167 14.489 24.012 1.00 38.59 292 LEU A O 1
ATOM 2345 N N . LEU A 1 293 ? 8.505 15.296 21.933 1.00 34.22 293 LEU A N 1
ATOM 2346 C CA . LEU A 1 293 ? 9.878 14.851 21.758 1.00 34.22 293 LEU A CA 1
ATOM 2347 C C . LEU A 1 293 ? 10.780 15.650 22.707 1.00 34.22 293 LEU A C 1
ATOM 2349 O O . LEU A 1 293 ? 11.438 16.600 22.292 1.00 34.22 293 LEU A O 1
ATOM 2353 N N . SER A 1 294 ? 10.849 15.264 23.982 1.00 36.47 294 SER A N 1
ATOM 2354 C CA . SER A 1 294 ? 12.007 15.606 24.800 1.00 36.47 294 SER A CA 1
ATOM 2355 C C . SER A 1 294 ? 13.188 14.809 24.237 1.00 36.47 294 SER A C 1
ATOM 2357 O O . SER A 1 294 ? 13.152 13.586 24.090 1.00 36.47 294 SER A O 1
ATOM 2359 N N . GLY A 1 295 ? 14.187 15.531 23.735 1.00 39.97 295 GLY A N 1
ATOM 2360 C CA . GLY A 1 295 ? 15.167 15.000 22.797 1.00 39.97 295 GLY A CA 1
ATOM 2361 C C . GLY A 1 295 ? 15.885 13.736 23.276 1.00 39.97 295 GLY A C 1
ATOM 2362 O O . GLY A 1 295 ? 16.602 13.767 24.269 1.00 39.97 295 GLY A O 1
ATOM 2363 N N . ARG A 1 296 ? 15.763 12.650 22.499 1.00 40.75 296 ARG A N 1
ATOM 2364 C CA . ARG A 1 296 ? 16.847 11.718 22.127 1.00 40.75 296 ARG A CA 1
ATOM 2365 C C . ARG A 1 296 ? 16.308 10.645 21.163 1.00 40.75 296 ARG A C 1
ATOM 2367 O O . ARG A 1 296 ? 15.613 9.722 21.563 1.00 40.75 296 ARG A O 1
ATOM 2374 N N . ARG A 1 297 ? 16.787 10.736 19.914 1.00 39.12 297 ARG A N 1
ATOM 2375 C CA . ARG A 1 297 ? 16.647 9.827 18.749 1.00 39.12 297 ARG A CA 1
ATOM 2376 C C . ARG A 1 297 ? 15.388 10.005 17.875 1.00 39.12 297 ARG A C 1
ATOM 2378 O O . ARG A 1 297 ? 14.282 10.059 18.398 1.00 39.12 297 ARG A O 1
ATOM 2385 N N . PRO A 1 298 ? 15.545 10.009 16.534 1.00 35.88 298 PRO A N 1
ATOM 2386 C CA . PRO A 1 298 ? 14.421 10.014 15.607 1.00 35.88 298 PRO A CA 1
ATOM 2387 C C . PRO A 1 298 ? 13.809 8.610 15.543 1.00 35.88 298 PRO A C 1
ATOM 2389 O O . PRO A 1 298 ? 14.399 7.686 14.979 1.00 35.88 298 PRO A O 1
ATOM 2392 N N . GLN A 1 299 ? 12.626 8.436 16.128 1.00 38.22 299 GLN A N 1
ATOM 2393 C CA . GLN A 1 299 ? 11.735 7.342 15.750 1.00 38.22 299 GLN A CA 1
ATOM 2394 C C . GLN A 1 299 ? 10.801 7.807 14.630 1.00 38.22 299 GLN A C 1
ATOM 2396 O O . GLN A 1 299 ? 10.473 8.985 14.515 1.00 38.22 299 GLN A O 1
ATOM 2401 N N . ARG A 1 300 ? 10.415 6.864 13.767 1.00 33.19 300 ARG A N 1
ATOM 2402 C CA . ARG A 1 300 ? 9.456 7.093 12.679 1.00 33.19 300 ARG A CA 1
ATOM 2403 C C . ARG A 1 300 ? 8.110 7.558 13.263 1.00 33.19 300 ARG A C 1
ATOM 2405 O O . ARG A 1 300 ? 7.753 7.067 14.332 1.00 33.19 300 ARG A O 1
ATOM 2412 N N . PRO A 1 301 ? 7.352 8.431 12.574 1.00 32.50 301 PRO A N 1
ATOM 2413 C CA . PRO A 1 301 ? 6.024 8.828 13.029 1.00 32.50 301 PRO A CA 1
ATOM 2414 C C . PRO A 1 301 ? 5.130 7.587 13.149 1.00 32.50 301 PRO A C 1
ATOM 2416 O O . PRO A 1 301 ? 4.917 6.857 12.180 1.00 32.50 301 PRO A O 1
ATOM 2419 N N . ILE A 1 302 ? 4.655 7.322 14.366 1.00 33.91 302 ILE A N 1
ATOM 2420 C CA . ILE A 1 302 ? 3.666 6.285 14.655 1.00 33.91 302 ILE A CA 1
ATOM 2421 C C . ILE A 1 302 ? 2.300 6.923 14.405 1.00 33.91 302 ILE A C 1
ATOM 2423 O O . ILE A 1 302 ? 1.861 7.774 15.171 1.00 33.91 302 ILE A O 1
ATOM 2427 N N . LEU A 1 303 ? 1.647 6.536 13.308 1.00 36.12 303 LEU A N 1
ATOM 2428 C CA . LEU A 1 303 ? 0.275 6.944 13.017 1.00 36.12 303 LEU A CA 1
ATOM 2429 C C . LEU A 1 303 ? -0.679 6.160 13.935 1.00 36.12 303 LEU A C 1
ATOM 2431 O O . LEU A 1 303 ? -0.843 4.947 13.771 1.00 36.12 303 LEU A O 1
ATOM 2435 N N . LEU A 1 304 ? -1.247 6.850 14.921 1.00 34.41 304 LEU A N 1
ATOM 2436 C CA . LEU A 1 304 ? -2.187 6.314 15.906 1.00 34.41 304 LEU A CA 1
ATOM 2437 C C . LEU A 1 304 ? -3.581 6.196 15.263 1.00 34.41 304 LEU A C 1
ATOM 2439 O O . LEU A 1 304 ? -4.012 7.114 14.576 1.00 34.41 304 LEU A O 1
ATOM 2443 N N . MET A 1 305 ? -4.266 5.064 15.444 1.00 33.41 305 MET A N 1
ATOM 2444 C CA . MET A 1 305 ? -5.608 4.828 14.894 1.00 33.41 305 MET A CA 1
ATOM 2445 C C . MET A 1 305 ? -6.613 4.573 16.007 1.00 33.41 305 MET A C 1
ATOM 2447 O O . MET A 1 305 ? -6.341 3.764 16.894 1.00 33.41 305 MET A O 1
ATOM 2451 N N . VAL A 1 306 ? -7.774 5.221 15.918 1.00 36.47 306 VAL A N 1
ATOM 2452 C CA . VAL A 1 306 ? -8.924 4.998 16.798 1.00 36.47 306 VAL A CA 1
ATOM 2453 C C . VAL A 1 306 ? -10.053 4.362 15.995 1.00 36.47 306 VAL A C 1
ATOM 2455 O O . VAL A 1 306 ? -10.333 4.762 14.869 1.00 36.47 306 VAL A O 1
ATOM 2458 N N . ALA A 1 307 ? -10.666 3.332 16.575 1.00 31.39 307 ALA A N 1
ATOM 2459 C CA . ALA A 1 307 ? -11.921 2.780 16.094 1.00 31.39 307 ALA A CA 1
ATOM 2460 C C . ALA A 1 307 ? -13.052 3.641 16.666 1.00 31.39 307 ALA A C 1
ATOM 2462 O O . ALA A 1 307 ? -13.224 3.685 17.883 1.00 31.39 307 ALA A O 1
ATOM 2463 N N . ILE A 1 308 ? -13.793 4.332 15.803 1.00 31.84 308 ILE A N 1
ATOM 2464 C CA . ILE A 1 308 ? -15.056 4.960 16.189 1.00 31.84 308 ILE A CA 1
ATOM 2465 C C . ILE A 1 308 ? -16.085 3.828 16.242 1.00 31.84 308 ILE A C 1
ATOM 2467 O O . ILE A 1 308 ? -16.340 3.173 15.232 1.00 31.84 308 ILE A O 1
ATOM 2471 N N . GLY A 1 309 ? -16.592 3.531 17.438 1.00 29.30 309 GLY A N 1
ATOM 2472 C CA . GLY A 1 309 ? -17.753 2.664 17.599 1.00 29.30 309 GLY A CA 1
ATOM 2473 C C . GLY A 1 309 ? -18.997 3.457 17.226 1.00 29.30 309 GLY A C 1
ATOM 2474 O O . GLY A 1 309 ? -19.317 4.417 17.922 1.00 29.30 309 GLY A O 1
ATOM 2475 N N . LEU A 1 310 ? -19.635 3.081 16.118 1.00 32.22 310 LEU A N 1
ATOM 2476 C CA . LEU A 1 310 ? -21.043 3.374 15.856 1.00 32.22 310 LEU A CA 1
ATOM 2477 C C . LEU A 1 310 ? -21.887 2.238 16.434 1.00 32.22 310 LEU A C 1
ATOM 2479 O O . LEU A 1 310 ? -21.454 1.069 16.277 1.00 32.22 310 LEU A O 1
#

Foldseek 3Di:
DDDPPPPQPFQAAPDPPGRDTDPSPHPDSHDPVVVVVVVVVVVVVVVVVVVVVVVVVVVVPPDPDDDDDDDDDDDDDDDDPPPPDDPPPPPPPPPPPPPDPPDDDCPDAAEDADPVVVLVVLLVQLVPDFWDWHKYKYWDADDPVAALVNVQVVVLVSSCVSNLFHWDWPDKDDDPFWIKTKTFGPQAPVPDDDDPDDPDPPDDDDPPPDPHHDNQVWIWMWIWGADPVNIIMIIITITTNGDDDGFDPLPQPPVLVVLCVVCVVPDDPVVSQVVSCVVPVPNDPQQPPPPPPPDDDDDDDDRGGDDDDD

Sequence (310 aa):
MEGTDSEQNPQTCSKTWCHRELPTNYRWKTCDHCRECDRKTKRAQRASEKAKKETVTLKQGGKRKRVPDSSDTSEDEQPTRHRKENAASGMDMDFLDDEDDGGLESDEEEAFNRAEEFFDSIRQDFQSHEDISFKGSFTIAHDPLVSFRKRVQMTADEIWKMTGYRFTVKDHKTLKSGHKTRLWCSQDEGRKKKSKKSQNVGVKNRDTLGMKRYPCRSRLIISCRETKDGLTKVAVHLDHHAKHVHYVDVSMPAGALNIVRENVEWLTPVMMVAKVQAAFPDVTAGTSGLTLLSGRRPQRPILLMVAIGL

Mean predicted aligned error: 15.15 Å

pLDDT: mean 80.88, std 22.04, range [29.3, 98.38]

Radius of gyration: 28.64 Å; Cα contacts (8 Å, |Δi|>4): 325; chains: 1; bounding box: 66×102×66 Å